Protein AF-A0A074XGV5-F1 (afdb_monomer)

Secondary structure (DSSP, 8-state):
---SEEE-SHHHHHHHHHHHHTT-SPSSEEEEEEETTGGGGSHHHHHHHHHTPEEE-TTTT-TT--TTS-EEE---HHHHHHHHHHHTTS-TTSEEEEEEE-PPPSS--SSTTTT--EEEGGG--TT-EEEE-HHHHHHHHHHHHHHHHHHTTT--EEEEE--------S-TT---SSHHHHHHHHHHHHHH-

Nearest PDB structures (foldseek):
  7qfx-assembly1_C  TM=3.811E-01  e=1.830E-01  Aspergillus niger
  4awt-assembly1_A  TM=4.693E-01  e=2.074E+00  Shewanella oneidensis MR-1
  8szt-assembly1_A  TM=5.414E-01  e=2.357E+00  Acinetobacter baumannii
  2gqa-assembly1_A  TM=4.621E-01  e=4.188E+00  Shewanella oneidensis MR-1

Radius of gyration: 18.22 Å; Cα contacts (8 Å, |Δi|>4): 322; chains: 1; bounding box: 43×36×55 Å

Structure (mmCIF, N/CA/C/O backbone):
data_AF-A0A074XGV5-F1
#
_entry.id   AF-A0A074XGV5-F1
#
loop_
_atom_site.group_PDB
_atom_site.id
_atom_site.type_symbol
_atom_site.label_atom_id
_atom_site.label_alt_id
_atom_site.label_comp_id
_atom_site.label_asym_id
_atom_site.label_entity_id
_atom_site.label_seq_id
_atom_site.pdbx_PDB_ins_code
_atom_site.Cartn_x
_atom_site.Cartn_y
_atom_site.Cartn_z
_atom_site.occupancy
_atom_site.B_iso_or_equiv
_atom_site.auth_seq_id
_atom_site.auth_comp_id
_atom_site.auth_asym_id
_atom_site.auth_atom_id
_atom_site.pdbx_PDB_model_num
ATOM 1 N N . MET A 1 1 ? 9.109 1.702 15.939 1.00 64.25 1 MET A N 1
ATOM 2 C CA . MET A 1 1 ? 7.822 1.047 16.253 1.00 64.25 1 MET A CA 1
ATOM 3 C C . MET A 1 1 ? 7.849 -0.326 15.601 1.00 64.25 1 MET A C 1
ATOM 5 O O . MET A 1 1 ? 8.201 -0.392 14.429 1.00 64.25 1 MET A O 1
ATOM 9 N N . ILE A 1 2 ? 7.602 -1.397 16.357 1.00 81.56 2 ILE A N 1
ATOM 10 C CA . ILE A 1 2 ? 7.601 -2.774 15.835 1.00 81.56 2 ILE A CA 1
ATOM 11 C C . ILE A 1 2 ? 6.145 -3.129 15.495 1.00 81.56 2 ILE A C 1
ATOM 13 O O . ILE A 1 2 ? 5.294 -2.961 16.368 1.00 81.56 2 ILE A O 1
ATOM 17 N N . PRO A 1 3 ? 5.825 -3.553 14.259 1.00 87.75 3 PRO A N 1
ATOM 18 C CA . PRO A 1 3 ? 4.460 -3.923 13.899 1.00 87.75 3 PRO A CA 1
ATOM 19 C C . PRO A 1 3 ? 4.041 -5.235 14.577 1.00 87.75 3 PRO A C 1
ATOM 21 O O . PRO A 1 3 ? 4.823 -6.182 14.618 1.00 87.75 3 PRO A O 1
ATOM 24 N N . GLN A 1 4 ? 2.798 -5.305 15.067 1.00 93.75 4 GLN A N 1
ATOM 25 C CA . GLN A 1 4 ? 2.202 -6.555 15.564 1.00 93.75 4 GLN A CA 1
ATOM 26 C C . GLN A 1 4 ? 1.793 -7.473 14.408 1.00 93.75 4 GLN A C 1
ATOM 28 O O . GLN A 1 4 ? 1.889 -8.691 14.519 1.00 93.75 4 GLN A O 1
ATOM 33 N N . PHE A 1 5 ? 1.373 -6.880 13.288 1.00 95.12 5 PHE A N 1
ATOM 34 C CA . PHE A 1 5 ? 1.015 -7.594 12.067 1.00 95.12 5 PHE A CA 1
ATOM 35 C C . PHE A 1 5 ? 1.735 -6.989 10.869 1.00 95.12 5 PHE A C 1
ATOM 37 O O . PHE A 1 5 ? 1.798 -5.765 10.725 1.00 95.12 5 PHE A O 1
ATOM 44 N N . VAL A 1 6 ? 2.236 -7.853 9.989 1.00 96.25 6 VAL A N 1
ATOM 45 C CA . VAL A 1 6 ? 2.789 -7.474 8.688 1.00 96.25 6 VAL A CA 1
ATOM 46 C C . VAL A 1 6 ? 1.884 -8.059 7.613 1.00 96.25 6 VAL A C 1
ATOM 48 O O . VAL A 1 6 ? 1.744 -9.272 7.496 1.00 96.25 6 VAL A O 1
ATOM 51 N N . VAL A 1 7 ? 1.251 -7.180 6.849 1.00 96.31 7 VAL A N 1
ATOM 52 C CA . VAL A 1 7 ? 0.320 -7.514 5.775 1.00 96.31 7 VAL A CA 1
ATOM 53 C C . VAL A 1 7 ? 1.061 -7.377 4.456 1.00 96.31 7 VAL A C 1
ATOM 55 O O . VAL A 1 7 ? 1.496 -6.281 4.088 1.00 96.31 7 VAL A O 1
ATOM 58 N N . THR 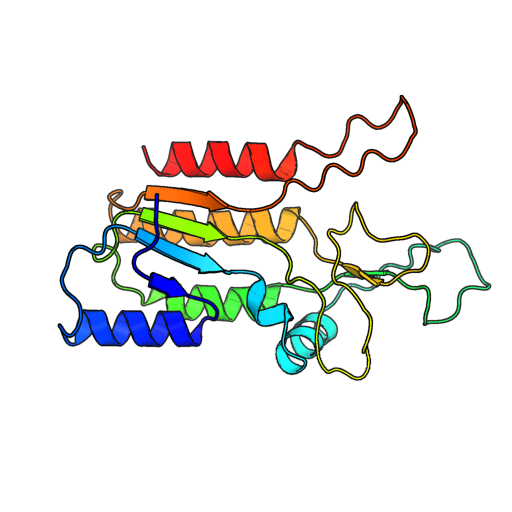A 1 8 ? 1.201 -8.488 3.741 1.00 94.12 8 THR A N 1
ATOM 59 C CA . THR A 1 8 ? 2.023 -8.544 2.527 1.00 94.12 8 THR A CA 1
ATOM 60 C C . THR A 1 8 ? 1.217 -8.430 1.241 1.00 94.12 8 THR A C 1
ATOM 62 O O . THR A 1 8 ? 1.746 -8.047 0.200 1.00 94.12 8 THR A O 1
ATOM 65 N N . CYS A 1 9 ? -0.084 -8.706 1.313 1.00 93.38 9 CYS A N 1
ATOM 66 C CA . CYS A 1 9 ? -0.994 -8.624 0.182 1.00 93.38 9 CYS A CA 1
ATOM 67 C C . CYS A 1 9 ? -2.432 -8.286 0.629 1.00 93.38 9 CYS A C 1
ATOM 69 O O . CYS A 1 9 ? -2.764 -8.400 1.813 1.00 93.38 9 CYS A O 1
ATOM 71 N N . PRO A 1 10 ? -3.328 -7.891 -0.296 1.00 94.00 10 PRO A N 1
ATOM 72 C CA . PRO A 1 10 ? -4.712 -7.562 0.049 1.00 94.00 10 PRO A CA 1
ATOM 73 C C . PRO A 1 10 ? -5.498 -8.702 0.717 1.00 94.00 10 PRO A C 1
ATOM 75 O O . PRO A 1 10 ? -6.361 -8.435 1.551 1.00 94.00 10 PRO A O 1
ATOM 78 N N . SER A 1 11 ? -5.218 -9.968 0.391 1.00 94.44 11 SER A N 1
ATOM 79 C CA . SER A 1 11 ? -5.875 -11.116 1.034 1.00 94.44 11 SER A CA 1
ATOM 80 C C . SER A 1 11 ? -5.482 -11.271 2.503 1.00 94.44 11 SER A C 1
ATOM 82 O O . SER A 1 11 ? -6.345 -11.594 3.318 1.00 94.44 11 SER A O 1
ATOM 84 N N . ASP A 1 12 ? -4.234 -10.963 2.874 1.00 95.94 12 ASP A N 1
ATOM 85 C CA . ASP A 1 12 ? -3.812 -10.938 4.282 1.00 95.94 12 ASP A CA 1
ATOM 86 C C . ASP A 1 12 ? -4.592 -9.888 5.073 1.00 95.94 12 ASP A C 1
ATOM 88 O O . ASP A 1 12 ? -5.025 -10.138 6.196 1.00 95.94 12 ASP A O 1
ATOM 92 N N . LEU A 1 13 ? -4.812 -8.717 4.467 1.00 95.44 13 LEU A N 1
ATOM 93 C CA . LEU A 1 13 ? -5.574 -7.640 5.089 1.00 95.44 13 LEU A CA 1
ATOM 94 C C . LEU A 1 13 ? -7.036 -8.049 5.304 1.00 95.44 13 LEU A C 1
ATOM 96 O O . LEU A 1 13 ? -7.621 -7.740 6.342 1.00 95.44 13 LEU A O 1
ATOM 100 N N . ALA A 1 14 ? -7.623 -8.739 4.322 1.00 95.69 14 ALA A N 1
ATOM 101 C CA . ALA A 1 14 ? -8.996 -9.226 4.393 1.00 95.69 14 ALA A CA 1
ATOM 102 C C . ALA A 1 14 ? -9.146 -10.283 5.491 1.00 95.69 14 ALA A C 1
ATOM 104 O O . ALA A 1 14 ? -10.115 -10.250 6.249 1.00 95.69 14 ALA A O 1
ATOM 105 N N . ARG A 1 15 ? -8.159 -11.178 5.607 1.00 96.12 15 ARG A N 1
ATOM 106 C CA . ARG A 1 15 ? -8.094 -12.169 6.680 1.00 96.12 15 ARG A CA 1
ATOM 107 C C . ARG A 1 15 ? -8.001 -11.497 8.048 1.00 96.12 15 ARG A C 1
ATOM 109 O O . ARG A 1 15 ? -8.845 -11.775 8.890 1.00 96.12 15 ARG A O 1
ATOM 116 N N . LEU A 1 16 ? -7.076 -10.551 8.230 1.00 95.50 16 LEU A N 1
ATOM 117 C CA . LEU A 1 16 ? -6.940 -9.807 9.487 1.00 95.50 16 LEU A CA 1
ATOM 118 C C . LEU A 1 16 ? -8.241 -9.075 9.860 1.00 95.50 16 LEU A C 1
ATOM 120 O O . LEU A 1 16 ? -8.656 -9.097 11.014 1.00 95.50 16 LEU A O 1
ATOM 124 N N . ALA A 1 17 ? -8.929 -8.467 8.888 1.00 94.12 17 ALA A N 1
ATOM 125 C CA . ALA A 1 17 ? -10.239 -7.856 9.122 1.00 94.12 17 ALA A CA 1
ATOM 126 C C . ALA A 1 17 ? -11.283 -8.871 9.625 1.00 94.12 17 ALA A C 1
ATOM 128 O O . ALA A 1 17 ? -12.082 -8.545 10.507 1.00 94.12 17 ALA A O 1
ATOM 129 N N . GLY A 1 18 ? -11.277 -10.090 9.078 1.00 93.81 18 GLY A N 1
ATOM 130 C CA . GLY A 1 18 ? -12.147 -11.184 9.513 1.00 93.81 18 GLY A CA 1
ATOM 131 C C . GLY A 1 18 ? -11.808 -11.693 10.916 1.00 93.81 18 GLY A C 1
ATOM 132 O O . GLY A 1 18 ? -12.716 -11.880 11.724 1.00 93.81 18 GLY A O 1
ATOM 133 N N . GLU A 1 19 ? -10.520 -11.844 11.228 1.00 94.25 19 GLU A N 1
ATOM 134 C CA . GLU A 1 19 ? -10.027 -12.253 12.552 1.00 94.25 19 GLU A CA 1
ATOM 135 C C . GLU A 1 19 ? -10.402 -11.218 13.631 1.00 94.25 19 GLU A C 1
ATOM 137 O O . GLU A 1 19 ? -10.884 -11.591 14.700 1.00 94.25 19 GLU A O 1
ATOM 142 N N . ILE A 1 20 ? -10.289 -9.917 13.325 1.00 93.00 20 ILE A N 1
ATOM 143 C CA . ILE A 1 20 ? -10.759 -8.827 14.201 1.00 93.00 20 ILE A CA 1
ATOM 144 C C . ILE A 1 20 ? -12.273 -8.916 14.418 1.00 93.00 20 ILE A C 1
ATOM 146 O O . ILE A 1 20 ? -12.747 -8.807 15.545 1.00 93.00 20 ILE A O 1
ATOM 150 N N . SER A 1 21 ? -13.036 -9.115 13.341 1.00 90.31 21 SER A N 1
ATOM 151 C CA . SER A 1 21 ? -14.505 -9.154 13.403 1.00 90.31 21 SER A CA 1
ATOM 152 C C . SER A 1 21 ? -15.036 -10.392 14.132 1.00 90.31 21 SER A C 1
ATOM 154 O O . SER A 1 21 ? -16.162 -10.376 14.614 1.00 90.31 21 SER A O 1
ATOM 156 N N . SER A 1 22 ? -14.228 -11.453 14.207 1.00 92.00 22 SER A N 1
ATOM 157 C CA . SER A 1 22 ? -14.541 -12.704 14.908 1.00 92.00 22 SER A CA 1
ATOM 158 C C . SER A 1 22 ? -13.948 -12.754 16.322 1.00 92.00 22 SER A C 1
ATOM 160 O O . SER A 1 22 ? -13.912 -13.827 16.916 1.00 92.00 22 SER A O 1
ATOM 162 N N . GLU A 1 23 ? -13.432 -11.627 16.831 1.00 90.31 23 GLU A N 1
ATOM 163 C CA . GLU A 1 23 ? -12.822 -11.492 18.166 1.00 90.31 23 GLU A CA 1
ATOM 164 C C . GLU A 1 23 ? -11.632 -12.440 18.421 1.00 90.31 23 GLU A C 1
ATOM 166 O O . GLU A 1 23 ? -11.258 -12.714 19.559 1.00 90.31 23 GLU A O 1
ATOM 171 N N . GLN A 1 24 ? -10.984 -12.919 17.356 1.00 89.69 24 GLN A N 1
ATOM 172 C CA . GLN A 1 24 ? -9.811 -13.799 17.446 1.00 89.69 24 GLN A CA 1
ATOM 173 C C . GLN A 1 24 ? -8.521 -13.024 17.751 1.00 89.69 24 GLN A C 1
ATOM 175 O O . GLN A 1 24 ? -7.487 -13.621 18.048 1.00 89.69 24 GLN A O 1
ATOM 180 N N . VAL A 1 25 ? -8.576 -11.691 17.681 1.00 89.50 25 VAL A N 1
ATOM 181 C CA . VAL A 1 25 ? -7.450 -10.784 17.916 1.00 89.50 25 VAL A CA 1
ATOM 182 C C . VAL A 1 25 ? -7.782 -9.843 19.066 1.00 89.50 25 VAL A C 1
ATOM 184 O O . VAL A 1 25 ? -8.844 -9.224 19.091 1.00 89.50 25 VAL A O 1
ATOM 187 N N . GLN A 1 26 ? -6.845 -9.691 20.004 1.00 86.38 26 GLN A N 1
ATOM 188 C CA . GLN A 1 26 ? -6.979 -8.724 21.091 1.00 86.38 26 GLN A CA 1
ATOM 189 C C . GLN A 1 26 ? -6.862 -7.287 20.570 1.00 86.38 26 GLN A C 1
ATOM 191 O O . GLN A 1 26 ? -5.902 -6.934 19.881 1.00 86.38 26 GLN A O 1
AT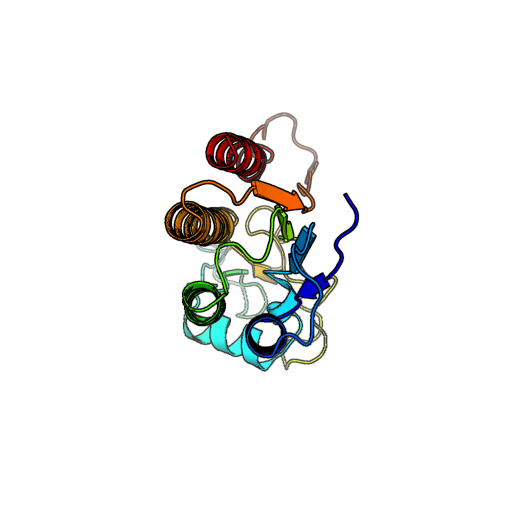OM 196 N N . LEU A 1 27 ? -7.836 -6.454 20.938 1.00 88.19 27 LEU A N 1
ATOM 197 C CA . LEU A 1 27 ? -7.890 -5.034 20.603 1.00 88.19 27 LEU A CA 1
ATOM 198 C C . LEU A 1 27 ? -7.476 -4.156 21.802 1.00 88.19 27 LEU A C 1
ATOM 200 O O . LEU A 1 27 ? -7.703 -4.546 22.948 1.00 88.19 27 LEU A O 1
ATOM 204 N N . PRO A 1 28 ? -6.934 -2.946 21.561 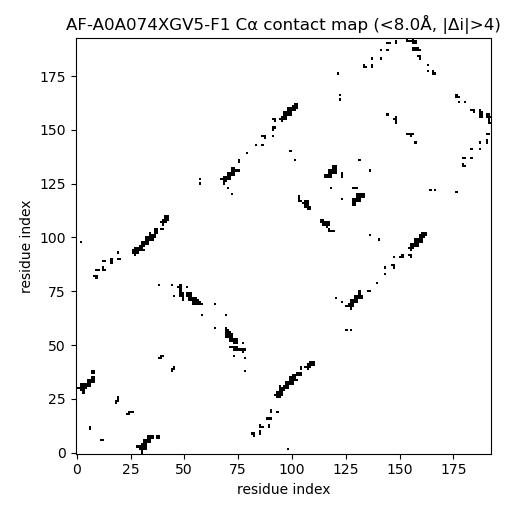1.00 87.19 28 PRO A N 1
ATOM 205 C CA . PRO A 1 28 ? -6.613 -2.383 20.250 1.00 87.19 28 PRO A CA 1
ATOM 206 C C . PRO A 1 28 ? -5.300 -2.944 19.684 1.00 87.19 28 PRO A C 1
ATOM 208 O O . PRO A 1 28 ? -4.323 -3.136 20.407 1.00 87.19 28 PRO A O 1
ATOM 211 N N . ILE A 1 29 ? -5.250 -3.125 18.365 1.00 92.69 29 ILE A N 1
ATOM 212 C CA . ILE A 1 29 ? -3.999 -3.407 17.659 1.00 92.69 29 ILE A CA 1
ATOM 213 C C . ILE A 1 29 ? -3.196 -2.104 17.632 1.00 92.69 29 ILE A C 1
ATOM 215 O O . ILE A 1 29 ? -3.627 -1.084 17.090 1.00 92.69 29 ILE A O 1
ATOM 219 N N . THR A 1 30 ? -2.011 -2.113 18.227 1.00 93.44 30 THR A N 1
ATOM 220 C CA . THR A 1 30 ? -1.161 -0.920 18.307 1.00 93.44 30 THR A CA 1
ATOM 221 C C . THR A 1 30 ? -0.577 -0.558 16.952 1.00 93.44 30 THR A C 1
ATOM 223 O O . THR A 1 30 ? -0.500 0.627 16.621 1.00 93.44 30 THR A O 1
ATOM 226 N N . THR A 1 31 ? -0.136 -1.533 16.153 1.00 95.38 31 THR A N 1
ATOM 227 C CA . THR A 1 31 ? 0.548 -1.244 14.883 1.00 95.38 31 THR A CA 1
ATOM 228 C C . THR A 1 31 ? 0.401 -2.354 13.848 1.00 95.38 31 THR A C 1
ATOM 230 O O . THR A 1 31 ? 0.693 -3.515 14.132 1.00 95.38 31 THR A O 1
ATOM 233 N N . VAL A 1 32 ? 0.052 -1.970 12.618 1.00 96.75 32 VAL A N 1
ATOM 234 C CA . VAL A 1 32 ? 0.048 -2.836 11.428 1.00 96.75 32 VAL A CA 1
ATOM 235 C C . VAL A 1 32 ? 0.972 -2.249 10.360 1.00 96.75 32 VAL A C 1
ATOM 237 O O . VAL A 1 32 ? 0.880 -1.064 10.044 1.00 96.75 32 VAL A O 1
ATOM 240 N N . GLU A 1 33 ? 1.851 -3.064 9.778 1.00 97.44 33 GLU A N 1
ATOM 241 C CA . GLU A 1 33 ? 2.645 -2.705 8.596 1.00 97.44 33 GLU A CA 1
ATOM 242 C C . GLU A 1 33 ? 1.994 -3.265 7.327 1.00 97.44 33 GLU A C 1
ATOM 244 O O . GLU A 1 33 ? 1.670 -4.446 7.263 1.00 97.44 33 GLU A O 1
ATOM 249 N N . LEU A 1 34 ? 1.832 -2.424 6.307 1.00 97.31 34 LEU A N 1
ATOM 250 C CA . LEU A 1 34 ? 1.321 -2.794 4.989 1.00 97.31 34 LEU A CA 1
ATOM 251 C C . LEU A 1 34 ? 2.465 -2.727 3.977 1.00 97.31 34 LEU A C 1
ATOM 253 O O . LEU A 1 34 ? 2.954 -1.637 3.677 1.00 97.31 34 LEU A O 1
ATOM 257 N N . GLN A 1 35 ? 2.889 -3.865 3.433 1.00 95.62 35 GLN A N 1
ATOM 258 C CA . GLN A 1 35 ? 3.920 -3.929 2.393 1.00 95.62 35 GLN A CA 1
ATOM 259 C C . GLN A 1 35 ? 3.282 -3.777 1.012 1.00 95.62 35 GLN A C 1
ATOM 261 O O . GLN A 1 35 ? 3.028 -4.744 0.299 1.00 95.62 35 GLN A O 1
ATOM 266 N N . LEU A 1 36 ? 2.987 -2.531 0.646 1.00 95.31 36 LEU A N 1
ATOM 267 C CA . LEU A 1 36 ? 2.084 -2.197 -0.458 1.00 95.31 36 LEU A CA 1
ATOM 268 C C . LEU A 1 36 ? 2.567 -2.677 -1.832 1.00 95.31 36 LEU A C 1
ATOM 270 O O . LEU A 1 36 ? 1.737 -2.949 -2.697 1.00 95.31 36 LEU A O 1
ATOM 274 N N . LEU A 1 37 ? 3.887 -2.762 -2.030 1.00 93.00 37 LEU A N 1
ATOM 275 C CA . LEU A 1 37 ? 4.512 -3.144 -3.301 1.00 93.00 37 LEU A CA 1
ATOM 276 C C . LEU A 1 37 ? 5.021 -4.592 -3.320 1.00 93.00 37 LEU A C 1
ATOM 278 O O . LEU A 1 37 ? 5.480 -5.051 -4.364 1.00 93.00 37 LEU A O 1
ATOM 282 N N . LEU A 1 38 ? 4.925 -5.329 -2.205 1.00 91.56 38 LEU A N 1
ATOM 283 C CA . LEU A 1 38 ? 5.349 -6.730 -2.163 1.00 91.56 38 LEU A CA 1
ATOM 284 C C . LEU A 1 38 ? 4.571 -7.647 -3.125 1.00 91.56 38 LEU A C 1
ATOM 286 O O . LEU A 1 38 ? 5.196 -8.569 -3.650 1.00 91.56 38 LEU A O 1
ATOM 290 N N . PRO A 1 39 ? 3.281 -7.410 -3.454 1.00 91.25 39 PRO A N 1
ATOM 291 C CA . PRO A 1 39 ? 2.579 -8.220 -4.453 1.00 91.25 39 PRO A CA 1
ATOM 292 C C . PRO A 1 39 ? 3.281 -8.291 -5.823 1.00 91.25 39 PRO A C 1
ATOM 294 O O . PRO A 1 39 ? 3.144 -9.293 -6.523 1.00 91.25 39 PRO A O 1
ATOM 297 N N . LEU A 1 40 ? 4.113 -7.297 -6.170 1.00 88.00 40 LEU A N 1
ATOM 298 C CA . LEU A 1 40 ? 4.938 -7.291 -7.388 1.00 88.00 40 LEU A CA 1
ATOM 299 C C . LEU A 1 40 ? 6.058 -8.354 -7.398 1.00 88.00 40 LEU A C 1
ATOM 301 O O . LEU A 1 40 ? 6.809 -8.446 -8.365 1.00 88.00 40 LEU A O 1
ATOM 305 N N . THR A 1 41 ? 6.193 -9.155 -6.339 1.00 85.88 41 THR A N 1
ATOM 306 C CA . THR A 1 41 ? 7.039 -10.362 -6.331 1.00 85.88 41 THR A CA 1
ATOM 307 C C . THR A 1 41 ? 6.451 -11.512 -7.151 1.00 85.88 41 THR A C 1
ATOM 309 O O . THR A 1 41 ? 7.180 -12.450 -7.450 1.00 85.88 41 THR A O 1
ATOM 312 N N . THR A 1 42 ? 5.164 -11.453 -7.515 1.00 84.50 42 THR A N 1
ATOM 313 C CA . THR A 1 42 ? 4.442 -12.537 -8.204 1.00 84.50 42 THR A CA 1
ATOM 314 C C . THR A 1 42 ? 4.241 -12.250 -9.697 1.00 84.50 42 THR A C 1
ATOM 316 O O . THR A 1 42 ? 3.987 -11.103 -10.075 1.00 84.50 42 THR A O 1
ATOM 319 N N . SER A 1 43 ? 4.297 -13.288 -10.548 1.00 81.31 43 SER A N 1
ATOM 320 C CA . SER A 1 43 ? 4.061 -13.150 -12.001 1.00 81.31 43 SER A CA 1
ATOM 321 C C . SER A 1 43 ? 2.714 -12.545 -12.316 1.00 81.31 43 SER A C 1
ATOM 323 O O . SER A 1 43 ? 2.633 -11.567 -13.054 1.00 81.31 43 SER A O 1
ATOM 325 N N . ASP A 1 44 ? 1.671 -13.084 -11.695 1.00 85.75 44 ASP A N 1
ATOM 326 C CA . ASP A 1 44 ? 0.295 -12.702 -11.977 1.00 85.75 44 ASP A CA 1
ATOM 327 C C . ASP A 1 44 ? 0.050 -11.215 -11.708 1.00 85.75 44 ASP A C 1
ATOM 329 O O . ASP A 1 44 ? -0.691 -10.560 -12.442 1.00 85.75 44 ASP A O 1
ATOM 333 N N . GLU A 1 45 ? 0.662 -10.652 -10.660 1.00 86.62 45 GLU A N 1
ATOM 334 C CA . GLU A 1 45 ? 0.519 -9.228 -10.360 1.00 86.62 45 GLU A CA 1
ATOM 335 C C . GLU A 1 45 ? 1.324 -8.363 -11.334 1.00 86.62 45 GLU A C 1
ATOM 337 O O . GLU A 1 45 ? 0.825 -7.330 -11.786 1.00 86.62 45 GLU A O 1
ATOM 342 N N . VAL A 1 46 ? 2.540 -8.786 -11.699 1.00 85.50 46 VAL A N 1
ATOM 343 C CA . VAL A 1 46 ? 3.371 -8.076 -12.683 1.00 85.50 46 VAL A CA 1
ATOM 344 C C . VAL A 1 46 ? 2.688 -8.058 -14.049 1.00 85.50 46 VAL A C 1
ATOM 346 O O . VAL A 1 46 ? 2.567 -6.993 -14.651 1.00 85.50 46 VAL A O 1
ATOM 349 N N . GLU A 1 47 ? 2.181 -9.197 -14.519 1.00 84.69 47 GLU A N 1
ATOM 350 C CA . GLU A 1 47 ? 1.443 -9.311 -15.780 1.00 84.69 47 GLU A CA 1
ATOM 351 C C . GLU A 1 47 ? 0.180 -8.450 -15.776 1.00 84.69 47 GLU A C 1
ATOM 353 O O . GLU A 1 47 ? -0.077 -7.707 -16.725 1.00 84.69 47 GLU A O 1
ATOM 358 N N . ARG A 1 48 ? -0.575 -8.456 -14.673 1.00 85.75 48 ARG A N 1
ATOM 359 C CA . ARG A 1 48 ? -1.755 -7.596 -14.525 1.00 85.75 48 ARG A CA 1
ATOM 360 C C . ARG A 1 48 ? -1.397 -6.113 -14.588 1.00 85.75 48 ARG A C 1
ATOM 362 O O . ARG A 1 48 ? -2.096 -5.348 -15.246 1.00 85.75 48 ARG A O 1
ATOM 369 N N . CYS A 1 49 ? -0.301 -5.710 -13.948 1.00 85.19 49 CYS A N 1
ATOM 370 C CA . CYS A 1 49 ? 0.197 -4.334 -14.000 1.00 85.19 49 CYS A CA 1
ATOM 371 C C . CYS A 1 49 ? 0.790 -3.960 -15.373 1.00 85.19 49 CYS A C 1
ATOM 373 O O . CYS A 1 49 ? 0.840 -2.774 -15.705 1.00 85.19 49 CYS A O 1
ATOM 375 N N . LEU A 1 50 ? 1.242 -4.945 -16.160 1.00 81.12 50 LEU A N 1
ATOM 376 C CA . LEU A 1 50 ? 1.734 -4.775 -17.531 1.00 81.12 50 LEU A CA 1
ATOM 377 C C . LEU A 1 50 ? 0.604 -4.637 -18.556 1.00 81.12 50 LEU A C 1
ATOM 379 O O . LEU A 1 50 ? 0.762 -3.887 -19.516 1.00 81.12 50 LEU A O 1
ATOM 383 N N . ASN A 1 51 ? -0.524 -5.321 -18.360 1.00 76.50 51 ASN A N 1
ATOM 384 C CA . ASN A 1 51 ? -1.669 -5.248 -19.275 1.00 76.50 51 ASN A CA 1
ATOM 385 C C . ASN A 1 51 ? -2.268 -3.834 -19.358 1.00 76.50 51 ASN A C 1
ATOM 387 O O . ASN A 1 51 ? -2.715 -3.425 -20.425 1.00 76.50 51 ASN A O 1
ATOM 391 N N . ASP A 1 52 ? -2.193 -3.077 -18.260 1.00 67.38 52 ASP A N 1
ATOM 392 C CA . ASP A 1 52 ? -2.606 -1.670 -18.181 1.00 67.38 52 ASP A CA 1
ATOM 393 C C . ASP A 1 52 ? -1.409 -0.695 -18.220 1.00 67.38 52 ASP A C 1
ATOM 395 O O . ASP A 1 52 ? -1.559 0.485 -17.890 1.00 67.38 52 ASP A O 1
ATOM 399 N N . ALA A 1 53 ? -0.197 -1.167 -18.540 1.00 63.91 53 ALA A N 1
ATOM 400 C CA . ALA A 1 53 ? 1.009 -0.345 -18.487 1.00 63.91 53 ALA A CA 1
ATOM 401 C C . ALA A 1 53 ? 1.075 0.679 -19.624 1.00 63.91 53 ALA A C 1
ATOM 403 O O . ALA A 1 53 ? 0.899 0.363 -20.801 1.00 63.91 53 ALA A O 1
ATOM 404 N N . GLU A 1 54 ? 1.477 1.900 -19.276 1.00 60.44 54 GLU A N 1
ATOM 405 C CA . GLU A 1 54 ? 1.982 2.855 -20.255 1.00 60.44 54 GLU A CA 1
ATOM 406 C C . GLU A 1 54 ? 3.435 2.482 -20.592 1.00 60.44 54 GLU A C 1
ATOM 408 O O . GLU A 1 54 ? 4.329 2.496 -19.740 1.00 60.44 54 G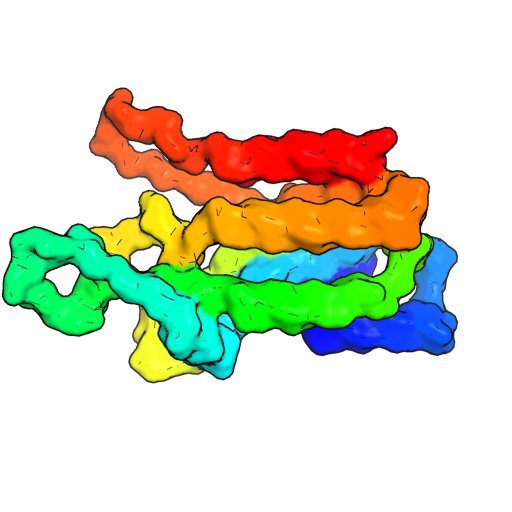LU A O 1
ATOM 413 N N . SER A 1 55 ? 3.698 2.129 -21.849 1.00 56.19 55 SER A N 1
ATOM 414 C CA . SER A 1 55 ? 5.062 1.888 -22.322 1.00 56.19 55 SER A CA 1
ATOM 415 C C . SER A 1 55 ? 5.711 3.197 -22.764 1.00 56.19 55 SER A C 1
ATOM 417 O O . SER A 1 55 ? 5.206 3.855 -23.674 1.00 56.19 55 SER A O 1
ATOM 419 N N . PHE A 1 56 ? 6.865 3.536 -22.188 1.00 54.09 56 PHE A N 1
ATOM 420 C CA . PHE A 1 56 ? 7.683 4.659 -22.641 1.00 54.09 56 PHE A CA 1
ATOM 421 C C . PHE A 1 56 ? 9.035 4.134 -23.117 1.00 54.09 56 PHE A C 1
ATOM 423 O O . PHE A 1 56 ? 9.799 3.574 -22.337 1.00 54.09 56 PHE A O 1
ATOM 430 N N . SER A 1 57 ? 9.371 4.344 -24.390 1.00 50.44 57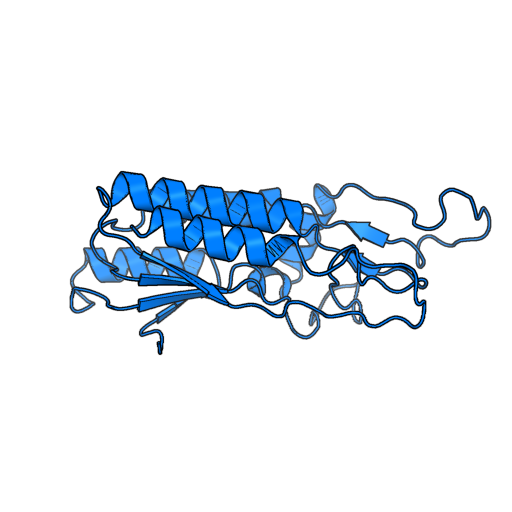 SER A N 1
ATOM 431 C CA . SER A 1 57 ? 10.748 4.116 -24.827 1.00 50.44 57 SER A CA 1
ATOM 432 C C . SER A 1 57 ? 11.654 5.162 -24.166 1.00 50.44 57 SER A C 1
ATOM 434 O O . SER A 1 57 ? 11.467 6.360 -24.376 1.00 50.44 57 SER A O 1
ATOM 436 N N . CYS A 1 58 ? 12.651 4.733 -23.384 1.00 48.75 58 CYS A N 1
ATOM 437 C CA . CYS A 1 58 ? 13.769 5.594 -22.961 1.00 48.75 58 CYS A CA 1
ATOM 438 C C . CYS A 1 58 ? 14.612 6.073 -24.145 1.00 48.75 58 CYS A C 1
ATOM 440 O O . CYS A 1 58 ? 15.370 7.032 -24.035 1.00 48.75 58 CYS A O 1
ATOM 442 N N . HIS A 1 59 ? 14.417 5.432 -25.290 1.00 50.25 59 HIS A N 1
ATOM 443 C CA . HIS A 1 59 ? 15.075 5.694 -26.545 1.00 50.25 59 HIS A CA 1
ATOM 444 C C . HIS A 1 59 ? 14.076 6.203 -27.578 1.00 50.25 59 HIS A C 1
ATOM 446 O O . HIS A 1 59 ? 14.060 5.729 -28.710 1.00 50.25 59 HIS A O 1
ATOM 452 N N . ALA A 1 60 ? 13.239 7.182 -27.218 1.00 43.22 60 ALA A N 1
ATOM 453 C CA . ALA A 1 60 ? 12.333 7.836 -28.170 1.00 43.22 60 ALA A CA 1
ATOM 454 C C . ALA A 1 60 ? 13.048 8.341 -29.451 1.00 43.22 60 ALA A C 1
ATOM 456 O O . ALA A 1 60 ? 12.386 8.630 -30.441 1.00 43.22 60 ALA A O 1
ATOM 457 N N . TYR A 1 61 ? 14.387 8.395 -29.441 1.00 43.81 61 TYR A N 1
ATOM 458 C CA . TYR A 1 61 ? 15.241 8.822 -30.545 1.00 43.81 61 TYR A CA 1
ATOM 459 C C . TYR A 1 61 ? 16.244 7.765 -31.057 1.00 43.81 61 TYR A C 1
ATOM 461 O O . TYR A 1 61 ? 16.989 8.083 -31.980 1.00 43.81 61 TYR A O 1
ATOM 469 N N . ASP A 1 62 ? 16.292 6.536 -30.516 1.00 46.53 62 ASP A N 1
ATOM 470 C CA . ASP A 1 62 ? 17.220 5.498 -31.011 1.00 46.53 62 ASP A CA 1
ATOM 471 C C . ASP A 1 62 ? 16.476 4.378 -31.752 1.00 46.53 62 ASP A C 1
ATOM 473 O O . ASP A 1 62 ? 15.931 3.438 -31.166 1.00 46.53 62 ASP A O 1
ATOM 477 N N . LEU A 1 63 ? 16.477 4.497 -33.081 1.00 47.53 63 LEU A N 1
ATOM 478 C CA . LEU A 1 63 ? 15.845 3.583 -34.037 1.00 47.53 63 LEU A CA 1
ATOM 479 C C . LEU A 1 63 ? 16.468 2.172 -34.054 1.00 47.53 63 LEU A C 1
ATOM 481 O O . LEU A 1 63 ? 15.953 1.299 -34.751 1.00 47.53 63 LEU A O 1
ATOM 485 N N . ARG A 1 64 ? 17.573 1.934 -33.327 1.00 51.19 64 ARG A N 1
ATOM 486 C CA . ARG A 1 64 ? 18.251 0.626 -33.258 1.00 51.19 64 ARG A CA 1
ATOM 487 C C . ARG A 1 64 ? 17.861 -0.219 -32.046 1.00 51.19 64 ARG A C 1
ATOM 489 O O . ARG A 1 64 ? 18.304 -1.361 -31.948 1.00 51.19 64 ARG A O 1
ATOM 496 N N . THR A 1 65 ? 17.058 0.317 -31.131 1.00 47.50 65 THR A N 1
ATOM 497 C CA . THR A 1 65 ? 16.736 -0.378 -29.879 1.00 47.50 65 THR A CA 1
ATOM 498 C C . THR A 1 65 ? 15.758 -1.521 -30.111 1.00 47.50 65 THR A C 1
ATOM 500 O O . THR A 1 65 ? 14.687 -1.372 -30.705 1.00 47.50 65 THR A O 1
ATOM 503 N N . THR A 1 66 ? 16.146 -2.715 -29.667 1.00 52.25 66 THR A N 1
ATOM 504 C CA . THR A 1 66 ? 15.259 -3.877 -29.710 1.00 52.25 66 THR A CA 1
ATOM 505 C C . THR A 1 66 ? 14.202 -3.743 -28.610 1.00 52.25 66 THR A C 1
ATOM 507 O O . THR A 1 66 ? 14.417 -3.061 -27.611 1.00 52.25 66 THR A O 1
ATOM 510 N N . ARG A 1 67 ? 13.054 -4.432 -28.721 1.00 53.19 67 ARG A N 1
ATOM 511 C CA . ARG A 1 67 ? 12.003 -4.460 -27.669 1.00 53.19 67 ARG A CA 1
ATOM 512 C C . ARG A 1 67 ? 12.515 -4.835 -26.261 1.00 53.19 67 ARG A C 1
ATOM 514 O O . ARG A 1 67 ? 11.750 -4.689 -25.306 1.00 53.19 67 ARG A O 1
ATOM 521 N N . ARG A 1 68 ? 13.745 -5.355 -26.145 1.00 54.16 68 ARG A N 1
ATOM 522 C CA . ARG A 1 68 ? 14.406 -5.739 -24.891 1.00 54.16 68 ARG A CA 1
ATOM 523 C C . ARG A 1 68 ? 14.967 -4.549 -24.106 1.00 54.16 68 ARG A C 1
ATOM 525 O O . ARG A 1 68 ? 15.004 -4.641 -22.889 1.00 54.16 68 ARG A O 1
ATOM 532 N N . ASP A 1 69 ? 15.275 -3.430 -24.760 1.00 59.91 69 ASP A N 1
ATOM 533 C CA . ASP A 1 69 ? 15.934 -2.273 -24.126 1.00 59.91 69 ASP A CA 1
ATOM 534 C C . ASP A 1 69 ? 14.931 -1.200 -23.652 1.00 59.91 69 ASP A C 1
ATOM 536 O O . ASP A 1 69 ? 15.285 -0.061 -23.364 1.00 59.91 69 ASP A O 1
ATOM 540 N N . ALA A 1 70 ? 13.636 -1.533 -23.600 1.00 69.81 70 ALA A N 1
ATOM 541 C CA . ALA A 1 70 ? 12.579 -0.585 -23.259 1.00 69.81 70 ALA A CA 1
ATOM 542 C C . ALA A 1 70 ? 12.351 -0.480 -21.742 1.00 69.81 70 ALA A C 1
ATOM 544 O O . ALA A 1 70 ? 12.321 -1.484 -21.027 1.00 69.81 70 ALA A O 1
ATOM 545 N N . ILE A 1 71 ? 12.077 0.736 -21.261 1.00 76.69 71 ILE A N 1
ATOM 546 C CA . ILE A 1 71 ? 11.528 0.949 -19.918 1.00 76.69 71 ILE A CA 1
ATOM 547 C C . ILE A 1 71 ? 10.018 0.711 -19.962 1.00 76.69 71 ILE A C 1
ATOM 549 O O . ILE A 1 71 ? 9.271 1.401 -20.658 1.00 76.69 71 ILE A O 1
ATOM 553 N N . ARG A 1 72 ? 9.534 -0.253 -19.183 1.00 79.75 72 ARG A N 1
ATOM 554 C CA . ARG A 1 72 ? 8.097 -0.510 -19.038 1.00 79.75 72 ARG A CA 1
ATOM 555 C C . ARG A 1 72 ? 7.640 -0.005 -17.686 1.00 79.75 72 ARG A C 1
ATOM 557 O O . ARG A 1 72 ? 8.078 -0.505 -16.653 1.00 79.75 72 ARG A O 1
ATOM 564 N N . VAL A 1 73 ? 6.771 0.997 -17.695 1.00 84.19 73 VAL A N 1
ATOM 565 C CA . VAL A 1 73 ? 6.233 1.575 -16.469 1.00 84.19 73 VAL A CA 1
ATOM 566 C C . VAL A 1 73 ? 4.985 0.796 -16.070 1.00 84.19 73 VAL A C 1
ATOM 568 O O . VAL A 1 73 ? 3.957 0.879 -16.734 1.00 84.19 73 VAL A O 1
ATOM 571 N N . LEU A 1 74 ? 5.081 0.039 -14.981 1.00 86.69 74 LEU A N 1
ATOM 572 C CA . LEU A 1 74 ? 3.983 -0.747 -14.436 1.00 86.69 74 LEU A CA 1
ATOM 573 C C . LEU A 1 74 ? 2.841 0.173 -13.993 1.00 86.69 74 LEU A C 1
ATOM 575 O O . LEU A 1 74 ? 3.041 1.120 -13.221 1.00 86.69 74 LEU A O 1
ATOM 579 N N . SER A 1 75 ? 1.626 -0.136 -14.442 1.00 88.06 75 SER A N 1
ATOM 580 C CA . SER A 1 75 ? 0.424 0.503 -13.921 1.00 88.06 75 SER A CA 1
ATOM 581 C C . SER A 1 75 ? 0.060 -0.144 -12.593 1.00 88.06 75 SER A C 1
ATOM 583 O O . SER A 1 75 ? -0.345 -1.299 -12.545 1.00 88.06 75 SER A O 1
ATOM 585 N N . LEU A 1 76 ? 0.198 0.598 -11.491 1.00 89.25 76 LEU A N 1
ATOM 586 C CA . LEU A 1 76 ? -0.160 0.100 -10.155 1.00 89.25 76 LEU A CA 1
ATOM 587 C C . LEU A 1 76 ? -1.663 0.190 -9.852 1.00 89.25 76 LEU A C 1
ATOM 589 O O . LEU A 1 76 ? -2.109 -0.222 -8.780 1.00 89.25 76 LEU A O 1
ATOM 593 N N . THR A 1 77 ? -2.452 0.735 -10.778 1.00 88.19 77 THR A N 1
ATOM 594 C CA . THR A 1 77 ? -3.908 0.867 -10.661 1.00 88.19 77 THR A CA 1
ATOM 595 C C . THR A 1 77 ? -4.612 -0.446 -10.296 1.00 88.19 77 THR A C 1
ATOM 597 O O . THR A 1 77 ? -5.361 -0.431 -9.313 1.00 88.19 77 THR A O 1
ATOM 600 N N . PRO A 1 78 ? -4.408 -1.574 -11.011 1.00 87.75 78 PRO A N 1
ATOM 601 C CA . PRO A 1 78 ? -5.057 -2.841 -10.674 1.00 87.75 78 PRO A CA 1
ATOM 602 C C . PRO A 1 78 ? -4.722 -3.312 -9.254 1.00 87.75 78 PRO A C 1
ATOM 604 O O . PRO A 1 78 ? -5.629 -3.639 -8.488 1.00 87.75 78 PRO A O 1
ATOM 607 N N . MET A 1 79 ? -3.449 -3.253 -8.863 1.00 90.81 79 MET A N 1
ATOM 608 C CA . MET A 1 79 ? -2.994 -3.646 -7.527 1.00 90.81 79 MET A CA 1
ATOM 609 C C . MET A 1 79 ? -3.639 -2.784 -6.430 1.00 90.81 79 MET A C 1
ATOM 611 O O . MET A 1 79 ? -4.226 -3.295 -5.470 1.00 90.81 79 MET A O 1
ATOM 615 N N . PHE A 1 80 ? -3.596 -1.455 -6.575 1.00 93.25 80 PHE A N 1
ATOM 616 C CA . PHE A 1 80 ? -4.170 -0.543 -5.582 1.00 93.25 80 PHE A CA 1
ATOM 617 C C . PHE A 1 80 ? -5.700 -0.527 -5.577 1.00 93.25 80 PHE A C 1
ATOM 619 O O . PHE A 1 80 ? -6.306 -0.185 -4.560 1.00 93.25 80 PHE A O 1
ATOM 626 N N . LYS A 1 81 ? -6.365 -0.928 -6.665 1.00 92.06 81 LYS 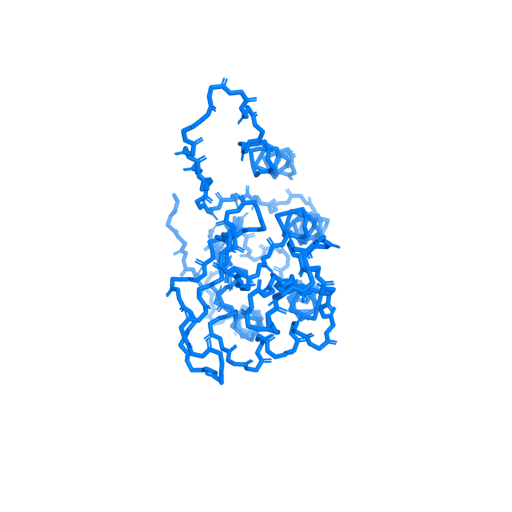A N 1
ATOM 627 C CA . LYS A 1 81 ? -7.814 -1.174 -6.656 1.00 92.06 81 LYS A CA 1
ATOM 628 C C . LYS A 1 81 ? -8.167 -2.293 -5.672 1.00 92.06 81 LYS A C 1
ATOM 630 O O . LYS A 1 81 ? -9.097 -2.121 -4.886 1.00 92.06 81 LYS A O 1
ATOM 635 N N . THR A 1 82 ? -7.398 -3.381 -5.656 1.00 92.56 82 THR A N 1
ATOM 636 C CA . THR A 1 82 ? -7.604 -4.497 -4.719 1.00 92.56 82 THR A CA 1
ATOM 637 C C . THR A 1 82 ? -7.317 -4.081 -3.278 1.00 92.56 82 THR A C 1
ATOM 639 O O . THR A 1 82 ? -8.137 -4.344 -2.397 1.00 92.56 82 THR A O 1
ATOM 642 N N . TRP A 1 83 ? -6.220 -3.352 -3.037 1.00 95.50 83 TRP A N 1
ATOM 643 C CA . TRP A 1 83 ? -5.942 -2.770 -1.717 1.00 95.50 83 TRP A CA 1
ATOM 644 C C . TRP A 1 83 ? -7.101 -1.903 -1.224 1.00 95.50 83 TRP A C 1
ATOM 646 O O . TRP 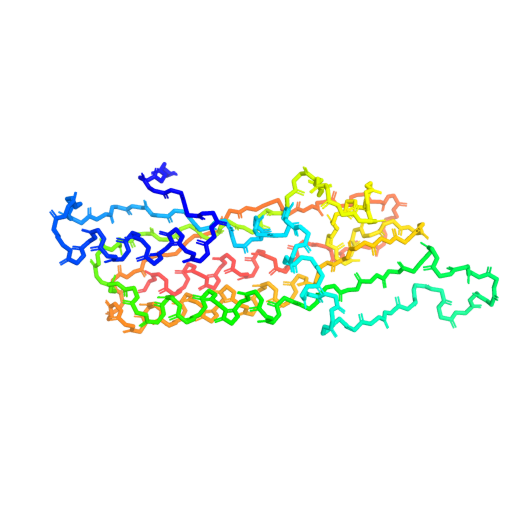A 1 83 ? -7.602 -2.133 -0.128 1.00 95.50 83 TRP A O 1
ATOM 656 N N . ARG A 1 84 ? -7.582 -0.955 -2.041 1.00 95.12 84 ARG A N 1
ATOM 657 C CA . ARG A 1 84 ? -8.695 -0.060 -1.675 1.00 95.12 84 ARG A CA 1
ATOM 658 C C . ARG A 1 84 ? -9.984 -0.816 -1.371 1.00 95.12 84 ARG A C 1
ATOM 660 O O . ARG A 1 84 ? -10.677 -0.464 -0.417 1.00 95.12 84 ARG A O 1
ATOM 667 N N . LEU A 1 85 ? -10.294 -1.862 -2.138 1.00 94.19 85 LEU A N 1
ATOM 668 C CA . LEU A 1 85 ? -11.490 -2.674 -1.917 1.00 94.19 85 LEU A CA 1
ATOM 669 C C . LEU A 1 85 ? -11.485 -3.298 -0.518 1.00 94.19 85 LEU A C 1
ATOM 671 O O . LEU A 1 85 ? -12.466 -3.171 0.214 1.00 94.19 85 LEU A O 1
ATOM 675 N N . VAL A 1 86 ? -10.379 -3.932 -0.131 1.00 94.94 86 VAL A N 1
ATOM 676 C CA . VAL A 1 86 ? -10.257 -4.561 1.190 1.00 94.94 86 VAL A CA 1
ATOM 677 C C . VAL A 1 86 ? -10.153 -3.504 2.291 1.00 94.94 86 VAL A C 1
ATOM 679 O O . VAL A 1 86 ? -10.839 -3.590 3.309 1.00 94.94 86 VAL A O 1
ATOM 682 N N . TRP A 1 87 ? -9.370 -2.452 2.056 1.00 95.81 87 TRP A N 1
ATOM 683 C CA . TRP A 1 87 ? -9.181 -1.338 2.981 1.00 95.81 87 TRP A CA 1
ATOM 684 C C . TRP A 1 87 ? -10.491 -0.643 3.356 1.00 95.81 87 TRP A C 1
ATOM 686 O O . TRP A 1 87 ? -10.696 -0.303 4.518 1.00 95.81 87 TRP A O 1
ATOM 696 N N . SER A 1 88 ? -11.414 -0.492 2.400 1.00 93.12 88 SER A N 1
ATOM 697 C CA . SER A 1 88 ? -12.735 0.115 2.626 1.00 93.12 88 SER A CA 1
ATOM 698 C C . SER A 1 88 ? -13.625 -0.673 3.595 1.00 93.12 88 SER A C 1
ATOM 700 O O . SER A 1 88 ? -14.537 -0.102 4.191 1.00 93.12 88 SER A O 1
ATOM 702 N N . LYS A 1 89 ? -13.337 -1.966 3.786 1.00 91.75 89 LYS A N 1
ATOM 703 C CA . LYS A 1 89 ? -14.062 -2.869 4.690 1.00 91.75 89 LYS A CA 1
ATOM 704 C C . LYS A 1 89 ? -13.324 -3.110 6.006 1.00 91.75 89 LYS A C 1
ATOM 706 O O . LYS A 1 89 ? -13.924 -3.614 6.946 1.00 91.75 89 LYS A O 1
ATOM 711 N N . PHE A 1 90 ? -12.048 -2.731 6.097 1.00 94.50 90 PHE A N 1
ATOM 712 C CA . PHE A 1 90 ? -11.229 -2.957 7.287 1.00 94.50 90 PHE A CA 1
ATOM 713 C C . PHE A 1 90 ? -11.796 -2.211 8.515 1.00 94.50 90 PHE A C 1
ATOM 715 O O . PHE A 1 90 ? -12.206 -1.056 8.348 1.00 94.50 90 PHE A O 1
ATOM 722 N N . PRO A 1 91 ? -11.836 -2.802 9.724 1.00 93.19 91 PRO A N 1
ATOM 723 C CA . PRO A 1 91 ? -12.382 -2.153 10.920 1.00 93.19 91 PRO A CA 1
ATOM 724 C C . PRO A 1 91 ? -11.606 -0.873 11.301 1.00 93.19 91 PRO A C 1
ATOM 726 O O . PRO A 1 91 ? -10.413 -0.947 11.596 1.00 93.19 91 PRO A O 1
ATOM 729 N N . PRO A 1 92 ? -12.240 0.315 11.300 1.00 87.94 92 PRO A N 1
ATOM 730 C CA . PRO A 1 92 ? -11.510 1.585 11.290 1.00 87.94 92 PRO A CA 1
ATOM 731 C C . PRO A 1 92 ? -10.916 2.018 12.635 1.00 87.94 92 PRO A C 1
ATOM 733 O O . PRO A 1 92 ? -10.016 2.848 12.655 1.00 87.94 92 PRO A O 1
ATOM 736 N N . GLU A 1 93 ? -11.400 1.480 13.754 1.00 90.31 93 GLU A N 1
ATOM 737 C CA . GLU A 1 93 ? -10.900 1.810 15.101 1.00 90.31 93 GLU A CA 1
ATOM 738 C C . GLU A 1 93 ? -10.107 0.653 15.733 1.00 90.31 93 GLU A C 1
ATOM 740 O O . GLU A 1 93 ? -9.666 0.750 16.874 1.00 90.31 93 GLU A O 1
ATOM 745 N N . ALA A 1 94 ? -9.909 -0.446 14.996 1.00 90.69 94 ALA A N 1
ATOM 746 C CA . ALA A 1 94 ? -9.213 -1.623 15.511 1.00 90.69 94 ALA A CA 1
ATOM 747 C C . ALA A 1 94 ? -7.693 -1.436 15.592 1.00 90.69 94 ALA A C 1
ATOM 749 O O . ALA A 1 94 ? -7.043 -2.097 16.399 1.00 90.69 94 ALA A O 1
ATOM 750 N N . VAL A 1 95 ? -7.133 -0.551 14.763 1.00 93.38 95 VAL A N 1
ATOM 751 C CA . VAL A 1 95 ? -5.691 -0.319 14.645 1.00 93.38 95 VAL A CA 1
ATOM 752 C C . VAL A 1 95 ? -5.376 1.143 14.934 1.00 93.38 95 VAL A C 1
ATOM 754 O O . VAL A 1 95 ? -5.974 2.037 14.340 1.00 93.38 95 VAL A O 1
ATOM 757 N N . GLN A 1 96 ? -4.404 1.383 15.812 1.00 93.50 96 GLN A N 1
ATOM 758 C CA . GLN A 1 96 ? -3.961 2.734 16.164 1.00 93.50 96 GLN A CA 1
ATOM 759 C C . GLN A 1 96 ? -2.986 3.311 15.133 1.00 93.50 96 GLN A C 1
ATOM 761 O O . GLN A 1 96 ? -3.136 4.455 14.718 1.00 93.50 96 GLN A O 1
ATOM 766 N N . ASN A 1 97 ? -1.988 2.528 14.709 1.00 95.62 97 ASN A N 1
ATOM 767 C CA . ASN A 1 97 ? -0.936 2.993 13.807 1.00 95.62 97 ASN A CA 1
ATOM 768 C C . ASN A 1 97 ? -0.819 2.099 12.571 1.00 95.62 97 ASN A C 1
ATOM 770 O O . ASN A 1 97 ? -0.681 0.879 12.682 1.00 95.62 97 ASN A O 1
ATOM 774 N N . PHE A 1 98 ? -0.779 2.716 11.395 1.00 96.50 98 PHE A N 1
ATOM 775 C CA . PHE A 1 98 ? -0.464 2.045 10.141 1.00 96.50 98 PHE A CA 1
ATOM 776 C C . PHE A 1 98 ? 0.904 2.489 9.624 1.00 96.50 98 PHE A C 1
ATOM 778 O O . PHE A 1 98 ? 1.187 3.681 9.487 1.00 96.50 98 PHE A O 1
ATOM 785 N N . ILE A 1 99 ? 1.761 1.521 9.314 1.00 96.94 99 ILE A N 1
ATOM 786 C CA . ILE A 1 99 ? 3.029 1.744 8.621 1.00 96.94 99 ILE A CA 1
ATOM 787 C C . ILE A 1 99 ? 2.813 1.385 7.153 1.00 96.94 99 ILE A C 1
ATOM 789 O O . ILE A 1 99 ? 2.662 0.213 6.815 1.00 96.94 99 ILE A O 1
ATOM 793 N N . PHE A 1 100 ? 2.830 2.373 6.266 1.00 96.44 100 PHE A N 1
ATOM 794 C CA . PHE A 1 100 ? 2.866 2.122 4.830 1.00 96.44 100 PHE A CA 1
ATOM 795 C C . PHE A 1 100 ? 4.309 1.827 4.421 1.00 96.44 100 PHE A C 1
ATOM 797 O O . PHE A 1 100 ? 5.154 2.722 4.383 1.00 96.44 100 PHE A O 1
ATOM 804 N N . ASN A 1 101 ? 4.607 0.560 4.146 1.00 94.69 101 ASN A N 1
ATOM 805 C CA . ASN A 1 101 ? 5.892 0.136 3.616 1.00 94.69 101 ASN A CA 1
ATOM 806 C C . ASN A 1 101 ? 5.841 0.126 2.081 1.00 94.69 101 ASN A C 1
ATOM 808 O O . ASN A 1 101 ? 5.121 -0.665 1.470 1.00 94.69 101 ASN A O 1
ATOM 812 N N . ILE A 1 102 ? 6.613 1.025 1.475 1.00 93.00 102 ILE A N 1
ATOM 813 C CA . ILE A 1 102 ? 6.695 1.241 0.026 1.00 93.00 102 ILE A CA 1
ATOM 814 C C . ILE A 1 102 ? 8.018 0.745 -0.569 1.00 93.00 102 ILE A C 1
ATOM 816 O O . ILE A 1 102 ? 8.391 1.163 -1.661 1.00 93.00 102 ILE A O 1
ATOM 820 N N . ASN A 1 103 ? 8.762 -0.107 0.141 1.00 89.81 103 ASN A N 1
ATOM 821 C CA . ASN A 1 103 ? 9.962 -0.712 -0.426 1.00 89.81 103 ASN A CA 1
ATOM 822 C C . ASN A 1 103 ? 9.611 -1.513 -1.680 1.00 89.81 103 ASN A C 1
ATOM 824 O O . ASN A 1 103 ? 8.680 -2.320 -1.669 1.00 89.81 103 ASN A O 1
ATOM 828 N N . LEU A 1 104 ? 10.390 -1.310 -2.743 1.00 87.12 104 LEU A N 1
ATOM 829 C CA . LEU A 1 104 ? 10.353 -2.207 -3.887 1.00 87.12 104 LEU A CA 1
ATOM 830 C C . LEU A 1 104 ? 10.854 -3.591 -3.455 1.00 87.12 104 LEU A C 1
ATOM 832 O O . LEU A 1 104 ? 11.782 -3.677 -2.642 1.00 87.12 104 LEU A O 1
ATOM 836 N N . PRO A 1 105 ? 10.264 -4.676 -3.977 1.00 83.94 105 PRO A N 1
ATOM 837 C CA . PRO A 1 105 ? 10.738 -6.013 -3.671 1.00 83.94 105 PRO A CA 1
ATOM 838 C C . PRO A 1 105 ? 12.175 -6.216 -4.167 1.00 83.94 105 PRO A C 1
ATOM 840 O O . PRO A 1 105 ? 12.548 -5.774 -5.258 1.00 83.94 105 PRO A O 1
ATOM 843 N N . ALA A 1 106 ? 12.987 -6.901 -3.361 1.00 69.88 106 ALA A N 1
ATOM 844 C CA . ALA A 1 106 ? 14.350 -7.277 -3.711 1.00 69.88 106 ALA A CA 1
ATOM 845 C C . ALA A 1 106 ? 14.306 -8.373 -4.790 1.00 69.88 106 ALA A C 1
ATOM 847 O O . ALA A 1 106 ? 14.295 -9.554 -4.469 1.00 69.88 106 ALA A O 1
ATOM 848 N N . SER A 1 107 ? 14.251 -7.966 -6.064 1.00 62.62 107 SER A N 1
ATOM 849 C CA . SER A 1 107 ? 14.150 -8.806 -7.278 1.00 62.62 107 SER A CA 1
ATOM 850 C C . SER A 1 107 ? 12.866 -9.650 -7.418 1.00 62.62 107 SER A C 1
ATOM 852 O O . SER A 1 107 ? 12.389 -10.270 -6.474 1.00 62.62 107 SER A O 1
ATOM 854 N N . SER A 1 108 ? 12.279 -9.664 -8.621 1.00 52.72 108 SER A N 1
ATOM 855 C CA . SER A 1 108 ? 11.122 -10.509 -8.946 1.00 52.72 108 SER A CA 1
ATOM 856 C C . SER A 1 108 ? 11.586 -11.941 -9.214 1.00 52.72 108 SER A C 1
ATOM 858 O O . SER A 1 108 ? 12.432 -12.148 -10.087 1.00 52.72 108 SER A O 1
ATOM 860 N N . ILE A 1 109 ? 11.022 -12.927 -8.519 1.00 51.00 109 ILE A N 1
ATOM 861 C CA . ILE A 1 109 ? 11.236 -14.343 -8.833 1.00 51.00 109 ILE A CA 1
ATOM 862 C C . ILE A 1 109 ? 10.031 -14.839 -9.652 1.00 51.00 109 ILE A C 1
ATOM 864 O O . ILE A 1 109 ? 8.884 -14.597 -9.296 1.00 51.00 109 ILE A O 1
ATOM 868 N N . VAL A 1 110 ? 10.341 -15.551 -10.740 1.00 46.75 110 VAL A N 1
ATOM 869 C CA . VAL A 1 110 ? 9.459 -16.334 -11.630 1.00 46.75 110 VAL A CA 1
ATOM 870 C C . VAL A 1 110 ? 8.451 -15.544 -12.465 1.00 46.75 110 VAL A C 1
ATOM 872 O O . VAL A 1 110 ? 7.266 -15.539 -12.169 1.00 46.75 110 VAL A O 1
ATOM 875 N N . THR A 1 111 ? 8.903 -14.992 -13.591 1.00 45.34 111 THR A N 1
ATOM 876 C CA . THR A 1 111 ? 8.061 -14.783 -14.787 1.00 45.34 111 THR A CA 1
ATOM 877 C C . THR A 1 111 ? 8.916 -15.040 -16.037 1.00 45.34 111 THR A C 1
ATOM 879 O O . THR A 1 111 ? 10.132 -15.198 -15.930 1.00 45.34 111 THR A O 1
ATOM 882 N N . THR A 1 112 ? 8.343 -15.015 -17.244 1.00 52.41 112 THR A N 1
ATOM 883 C CA . THR A 1 112 ? 9.105 -14.952 -18.515 1.00 52.41 112 THR A CA 1
ATOM 884 C C . THR A 1 112 ? 10.028 -13.723 -18.635 1.00 52.41 112 THR A C 1
ATOM 886 O O . THR A 1 112 ? 10.816 -13.638 -19.573 1.00 52.41 112 THR A O 1
ATOM 889 N N . TRP A 1 113 ? 9.936 -12.782 -17.689 1.00 54.25 113 TRP A N 1
ATOM 890 C CA . TRP A 1 113 ? 10.833 -11.645 -17.455 1.00 54.25 113 TRP A CA 1
ATOM 891 C C . TRP A 1 113 ? 11.829 -11.915 -16.319 1.00 54.25 113 TRP A C 1
ATOM 893 O O . TRP A 1 113 ? 12.261 -10.973 -15.647 1.00 54.25 113 TRP A O 1
ATOM 903 N N . ALA A 1 114 ? 12.144 -13.193 -16.075 1.00 44.84 114 ALA A N 1
ATOM 904 C CA . ALA A 1 114 ? 13.206 -13.640 -15.183 1.00 44.84 114 ALA A CA 1
ATOM 905 C C . ALA A 1 114 ? 14.418 -12.710 -15.343 1.00 44.84 114 ALA A C 1
ATOM 907 O O . ALA A 1 114 ? 14.831 -12.425 -16.464 1.00 44.84 114 ALA A O 1
ATOM 908 N N . ASP A 1 115 ? 14.896 -12.171 -14.222 1.00 51.25 115 ASP A N 1
ATOM 909 C CA . ASP A 1 115 ? 15.999 -11.202 -14.090 1.00 51.25 115 AS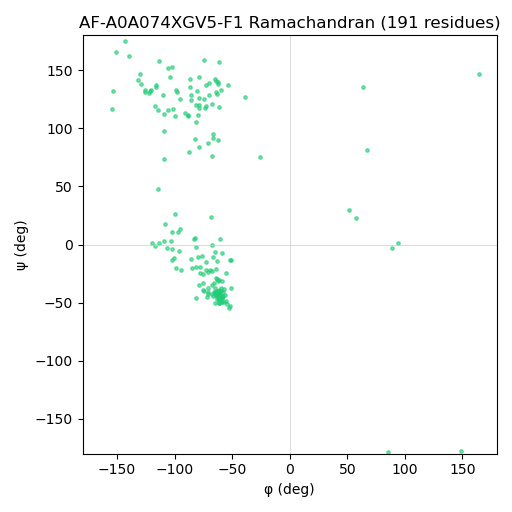P A CA 1
ATOM 910 C C . ASP A 1 115 ? 15.637 -9.706 -14.168 1.00 51.25 115 ASP A C 1
ATOM 912 O O . ASP A 1 115 ? 16.491 -8.850 -13.919 1.00 51.25 115 ASP A O 1
ATOM 916 N N . SER A 1 116 ? 14.373 -9.339 -14.406 1.00 61.78 116 SER A N 1
ATOM 917 C CA . SER A 1 116 ? 13.970 -7.924 -14.430 1.00 61.78 116 SER A CA 1
ATOM 918 C C . SER A 1 116 ? 13.720 -7.373 -13.021 1.00 61.78 116 SER A C 1
ATOM 920 O O . SER A 1 116 ? 12.603 -7.404 -12.507 1.00 61.78 116 SER A O 1
ATOM 922 N N . ARG A 1 117 ? 14.755 -6.812 -12.384 1.00 77.31 117 ARG A N 1
ATOM 923 C CA . ARG A 1 117 ? 14.578 -5.981 -11.179 1.00 77.31 117 ARG A CA 1
ATOM 924 C C . ARG A 1 117 ? 13.567 -4.862 -11.469 1.00 77.31 117 ARG A C 1
ATOM 926 O O . ARG A 1 117 ? 13.603 -4.234 -12.525 1.00 77.31 117 ARG A O 1
ATOM 933 N N . ILE A 1 118 ? 12.666 -4.616 -10.520 1.00 83.25 118 ILE A N 1
ATOM 934 C CA . ILE A 1 118 ? 11.757 -3.469 -10.567 1.00 83.25 118 ILE A CA 1
ATOM 935 C C . ILE A 1 118 ? 12.489 -2.276 -9.961 1.00 83.25 118 ILE A C 1
ATOM 937 O O . ILE A 1 118 ? 13.033 -2.366 -8.858 1.00 83.25 118 ILE A O 1
ATOM 941 N N . TYR A 1 119 ? 12.494 -1.164 -10.684 1.00 82.94 119 TYR A N 1
ATOM 942 C CA . TYR A 1 119 ? 13.135 0.076 -10.273 1.00 82.94 119 TYR A CA 1
ATOM 943 C C . TYR A 1 119 ? 12.097 1.166 -10.024 1.00 82.94 119 TYR A C 1
ATOM 945 O O . TYR A 1 119 ? 11.005 1.175 -10.597 1.00 82.94 119 TYR A O 1
ATOM 953 N N . TRP A 1 120 ? 12.469 2.161 -9.230 1.00 85.94 120 TRP A N 1
ATOM 954 C CA . TRP A 1 120 ? 11.821 3.462 -9.323 1.00 85.94 120 TRP A CA 1
ATOM 955 C C . TRP A 1 120 ? 12.106 4.056 -10.700 1.00 85.94 120 TRP A C 1
ATOM 957 O O . TRP A 1 120 ? 13.226 3.925 -11.193 1.00 85.94 120 TRP A O 1
ATOM 967 N N . ARG A 1 121 ? 11.131 4.718 -11.337 1.00 82.38 121 ARG A N 1
ATOM 968 C CA . ARG A 1 121 ? 11.276 5.258 -12.705 1.00 82.38 121 ARG A CA 1
ATOM 969 C C . ARG A 1 121 ? 12.537 6.108 -12.867 1.00 82.38 121 ARG A C 1
ATOM 971 O O . ARG A 1 121 ? 13.183 6.051 -13.908 1.00 82.38 121 ARG A O 1
ATOM 978 N N . ARG A 1 122 ? 12.906 6.886 -11.845 1.00 78.00 122 ARG A N 1
ATOM 979 C CA . ARG A 1 122 ? 14.105 7.745 -11.859 1.00 78.00 122 ARG A CA 1
ATOM 980 C C . ARG A 1 122 ? 15.427 6.993 -11.664 1.00 78.00 122 ARG A C 1
ATOM 982 O O . ARG A 1 122 ? 16.484 7.610 -11.814 1.00 78.00 122 ARG A O 1
ATOM 989 N N . SER A 1 123 ? 15.370 5.718 -11.301 1.00 78.12 123 SER A N 1
ATOM 990 C CA . SER A 1 123 ? 16.510 4.844 -11.000 1.00 78.12 123 SER A CA 1
ATOM 991 C C . SER A 1 123 ? 16.673 3.713 -12.018 1.00 78.12 123 SER A C 1
ATOM 993 O O . SER A 1 123 ? 17.564 2.883 -11.855 1.00 78.12 123 SER A O 1
ATOM 995 N N . VAL A 1 124 ? 15.820 3.654 -13.048 1.00 76.75 124 VAL A N 1
ATOM 996 C CA . VAL A 1 124 ? 15.903 2.616 -14.082 1.00 76.75 124 VAL A CA 1
ATOM 997 C C . VAL A 1 124 ? 17.226 2.765 -14.847 1.00 76.75 124 VAL A C 1
ATOM 999 O O . VAL A 1 124 ? 17.544 3.878 -15.276 1.00 76.75 124 VAL A O 1
ATOM 1002 N N . PRO A 1 125 ? 17.999 1.682 -15.038 1.00 74.00 125 PRO A N 1
ATOM 1003 C CA . PRO A 1 125 ? 19.200 1.701 -15.864 1.00 74.00 125 PRO A CA 1
ATOM 1004 C C . PRO A 1 125 ? 18.914 2.053 -17.329 1.00 74.00 125 PRO A C 1
ATOM 1006 O O . PRO A 1 125 ? 17.835 1.794 -17.858 1.00 74.00 125 PRO A O 1
ATOM 1009 N N . ASN A 1 126 ? 19.934 2.554 -18.029 1.00 69.75 126 ASN A N 1
ATOM 1010 C CA . ASN A 1 126 ? 19.846 2.852 -19.465 1.00 69.75 126 ASN A CA 1
ATOM 1011 C C . ASN A 1 126 ? 19.675 1.601 -20.345 1.00 69.75 126 ASN A C 1
ATOM 1013 O O . ASN A 1 126 ? 19.395 1.734 -21.527 1.00 69.75 126 ASN A O 1
ATOM 1017 N N . THR A 1 127 ? 19.847 0.402 -19.786 1.00 70.25 127 THR A N 1
ATOM 1018 C CA . THR A 1 127 ? 19.625 -0.886 -20.464 1.00 70.25 127 THR A CA 1
ATOM 1019 C C . THR A 1 127 ? 18.152 -1.316 -20.472 1.00 70.25 127 THR A C 1
ATOM 1021 O O . THR A 1 127 ? 17.848 -2.432 -20.877 1.00 70.25 127 THR A O 1
ATOM 1024 N N . GLY A 1 128 ? 17.236 -0.470 -19.990 1.00 72.81 128 GLY A N 1
ATOM 1025 C CA . GLY A 1 128 ? 15.814 -0.793 -19.871 1.00 72.81 128 GLY A CA 1
ATOM 1026 C C . GLY A 1 128 ? 15.465 -1.535 -18.577 1.00 72.81 128 GLY A C 1
ATOM 1027 O O . GLY A 1 128 ? 16.312 -1.755 -17.708 1.00 72.81 128 GLY A O 1
ATOM 1028 N N . GLY A 1 129 ? 14.184 -1.882 -18.423 1.00 78.88 129 GLY A N 1
ATOM 1029 C CA . GLY A 1 129 ? 13.686 -2.608 -17.251 1.00 78.88 129 GLY A CA 1
ATOM 1030 C C . GLY A 1 129 ? 12.243 -2.280 -16.868 1.00 78.88 129 GLY A C 1
ATOM 1031 O O . GLY A 1 129 ? 11.556 -1.494 -17.528 1.00 78.88 129 GLY A O 1
ATOM 1032 N N . LEU A 1 130 ? 11.783 -2.889 -15.773 1.00 83.44 130 LEU A N 1
ATOM 1033 C CA . LEU A 1 130 ? 10.476 -2.608 -15.180 1.00 83.44 130 LEU A CA 1
ATOM 1034 C C . LEU A 1 130 ? 10.581 -1.434 -14.209 1.00 83.44 130 LEU A C 1
ATOM 1036 O O . LEU A 1 130 ? 11.494 -1.365 -13.385 1.00 83.44 130 LEU A O 1
ATOM 1040 N N . ALA A 1 131 ? 9.627 -0.516 -14.292 1.00 84.50 131 ALA A N 1
ATOM 1041 C CA . ALA A 1 131 ? 9.639 0.723 -13.538 1.00 84.50 131 ALA A CA 1
ATOM 1042 C C . ALA A 1 131 ? 8.317 0.972 -12.814 1.00 84.50 131 ALA A C 1
ATOM 1044 O O . ALA A 1 131 ? 7.245 0.693 -13.344 1.00 84.50 131 ALA A O 1
ATOM 1045 N N . VAL A 1 132 ? 8.393 1.596 -11.643 1.00 86.44 132 VAL A N 1
ATOM 1046 C CA . VAL A 1 132 ? 7.245 2.128 -10.905 1.00 86.44 132 VAL A CA 1
ATOM 1047 C C . VAL A 1 132 ? 7.355 3.648 -10.806 1.00 86.44 132 VAL A C 1
ATOM 1049 O O . VAL A 1 132 ? 8.423 4.189 -10.517 1.00 86.44 132 VAL A O 1
ATOM 1052 N N . LEU A 1 133 ? 6.238 4.350 -11.017 1.00 86.31 133 LEU A N 1
ATOM 1053 C CA . LEU A 1 133 ? 6.158 5.797 -10.804 1.00 86.31 133 LEU A CA 1
ATOM 1054 C C . LEU A 1 133 ? 5.998 6.120 -9.321 1.00 86.31 133 LEU A C 1
ATOM 1056 O O . LEU A 1 133 ? 4.979 5.794 -8.709 1.00 86.31 133 LEU A O 1
ATOM 1060 N N . GLU A 1 134 ? 6.950 6.873 -8.781 1.00 87.00 134 GLU A N 1
ATOM 1061 C CA . GLU A 1 134 ? 6.954 7.342 -7.396 1.00 87.00 134 GLU A CA 1
ATOM 1062 C C . GLU A 1 134 ? 5.673 8.135 -7.086 1.00 87.00 134 GLU A C 1
ATOM 1064 O O . GLU A 1 134 ? 5.014 7.906 -6.075 1.00 87.00 134 GLU A O 1
ATOM 1069 N N . GLY A 1 135 ? 5.255 9.008 -8.012 1.00 86.12 135 GLY A N 1
ATOM 1070 C CA . GLY A 1 135 ? 4.039 9.816 -7.873 1.00 86.12 135 GLY A CA 1
ATOM 1071 C C . GLY A 1 135 ? 2.741 9.000 -7.824 1.00 86.12 135 GLY A C 1
ATOM 1072 O O . GLY A 1 135 ? 1.785 9.417 -7.175 1.00 86.12 135 GLY A O 1
ATOM 1073 N N . ARG A 1 136 ? 2.696 7.816 -8.452 1.00 87.75 136 ARG A N 1
ATOM 1074 C CA . ARG A 1 136 ? 1.523 6.927 -8.371 1.00 87.75 136 ARG A CA 1
ATOM 1075 C C . ARG A 1 136 ? 1.457 6.218 -7.022 1.00 87.75 136 ARG A C 1
ATOM 1077 O O . ARG A 1 136 ? 0.375 6.110 -6.454 1.00 87.75 136 ARG A O 1
ATOM 1084 N N . VAL A 1 137 ? 2.606 5.800 -6.486 1.00 91.50 137 VAL A N 1
ATOM 1085 C CA . VAL A 1 137 ? 2.693 5.253 -5.122 1.00 91.50 137 VAL A CA 1
ATOM 1086 C C . VAL A 1 137 ? 2.311 6.317 -4.097 1.00 91.50 137 VAL A C 1
ATOM 1088 O O . VAL A 1 137 ? 1.513 6.037 -3.208 1.00 91.50 137 VAL A O 1
ATOM 1091 N N . PHE A 1 138 ? 2.804 7.548 -4.264 1.00 91.56 138 PHE A N 1
ATOM 1092 C CA . PHE A 1 138 ? 2.424 8.689 -3.430 1.00 91.56 138 PHE A CA 1
ATOM 1093 C C . PHE A 1 138 ? 0.904 8.865 -3.366 1.00 91.56 138 PHE A C 1
ATOM 1095 O O . PHE A 1 138 ? 0.329 8.882 -2.279 1.00 91.56 138 PHE A O 1
ATOM 1102 N N . GLN A 1 139 ? 0.254 8.969 -4.531 1.00 91.88 139 GLN A N 1
ATOM 1103 C CA . GLN A 1 139 ? -1.193 9.174 -4.623 1.00 91.88 139 GLN A CA 1
ATOM 1104 C C . GLN A 1 139 ? -1.959 8.037 -3.943 1.00 91.88 139 GLN A C 1
ATOM 1106 O O . GLN A 1 139 ? -2.849 8.292 -3.138 1.00 91.88 139 GLN A O 1
ATOM 1111 N N . ALA A 1 140 ? -1.568 6.789 -4.203 1.00 93.50 140 ALA A N 1
ATOM 1112 C CA . ALA A 1 140 ? -2.232 5.631 -3.626 1.00 93.50 140 ALA A CA 1
ATOM 1113 C C . ALA A 1 140 ? -2.094 5.559 -2.095 1.00 93.50 140 ALA A C 1
ATOM 1115 O O . ALA A 1 140 ? -3.076 5.289 -1.405 1.00 93.50 140 ALA A O 1
ATOM 1116 N N . VAL A 1 141 ? -0.903 5.831 -1.549 1.00 95.44 141 VAL A N 1
ATOM 1117 C CA . VAL A 1 141 ? -0.689 5.874 -0.092 1.00 95.44 141 VAL A CA 1
ATOM 1118 C C . VAL A 1 141 ? -1.541 6.967 0.545 1.00 95.44 141 VAL A C 1
ATOM 1120 O O . VAL A 1 141 ? -2.188 6.721 1.563 1.00 95.44 141 VAL A O 1
ATOM 1123 N N . LEU A 1 142 ? -1.573 8.154 -0.067 1.00 95.44 142 LEU A N 1
ATOM 1124 C CA . LEU A 1 142 ? -2.377 9.267 0.424 1.00 95.44 142 LEU A CA 1
ATOM 1125 C C . LEU A 1 142 ? -3.872 8.920 0.425 1.00 95.44 142 LEU A C 1
ATOM 1127 O O . LEU A 1 142 ? -4.533 9.121 1.439 1.00 95.44 142 LEU A O 1
ATOM 1131 N N . GLU A 1 143 ? -4.388 8.329 -0.657 1.00 95.69 143 GLU A N 1
ATOM 1132 C CA . GLU A 1 143 ? -5.778 7.858 -0.729 1.00 95.69 143 GLU A CA 1
ATOM 1133 C C . GLU A 1 143 ? -6.108 6.878 0.408 1.00 95.69 143 GLU A C 1
ATOM 1135 O O . GLU A 1 143 ? -7.113 7.052 1.103 1.00 95.69 143 GLU A O 1
ATOM 1140 N N . LEU A 1 144 ? -5.261 5.866 0.634 1.00 96.75 144 LEU A N 1
ATOM 1141 C CA . LEU A 1 144 ? -5.468 4.886 1.705 1.00 96.75 144 LEU A CA 1
ATOM 1142 C C . LEU A 1 144 ? -5.472 5.559 3.086 1.00 96.75 144 LEU A C 1
ATOM 1144 O O . LEU A 1 144 ? -6.388 5.325 3.883 1.00 96.75 144 LEU A O 1
ATOM 1148 N N . ALA A 1 145 ? -4.494 6.424 3.360 1.00 96.69 145 ALA A N 1
ATOM 1149 C CA . ALA A 1 145 ? -4.398 7.153 4.622 1.00 96.69 145 ALA A CA 1
ATOM 1150 C C . ALA A 1 145 ? -5.637 8.027 4.866 1.00 96.69 145 ALA A C 1
ATOM 1152 O O . ALA A 1 145 ? -6.276 7.920 5.913 1.00 96.69 145 ALA A O 1
ATOM 1153 N N . THR A 1 146 ? -6.039 8.832 3.878 1.00 95.56 146 THR A N 1
ATOM 1154 C CA . THR A 1 146 ? -7.211 9.711 3.974 1.00 95.56 146 THR A CA 1
ATOM 1155 C C . THR A 1 146 ? -8.495 8.921 4.221 1.00 95.56 146 THR A C 1
ATOM 1157 O O . THR A 1 146 ? -9.267 9.276 5.115 1.00 95.56 146 THR A O 1
ATOM 1160 N N . VAL A 1 147 ? -8.717 7.818 3.496 1.00 95.19 147 VAL A N 1
ATOM 1161 C CA . VAL A 1 147 ? -9.902 6.967 3.697 1.00 95.19 147 VAL A CA 1
ATOM 1162 C C . VAL A 1 147 ? -9.959 6.437 5.129 1.00 95.19 147 VAL A C 1
ATOM 1164 O O . VAL A 1 147 ? -11.010 6.504 5.769 1.00 95.19 147 VAL A O 1
ATOM 1167 N N . MET A 1 148 ? -8.842 5.942 5.665 1.00 95.62 148 MET A N 1
ATOM 1168 C CA . MET A 1 148 ? -8.821 5.415 7.031 1.00 95.62 148 MET A CA 1
ATOM 1169 C C . MET A 1 148 ? -8.949 6.516 8.080 1.00 95.62 148 MET A C 1
ATOM 1171 O O . MET A 1 148 ? -9.656 6.338 9.070 1.00 95.62 148 MET A O 1
ATOM 1175 N N . ARG A 1 149 ? -8.342 7.685 7.853 1.00 94.50 149 ARG A N 1
ATOM 1176 C CA . ARG A 1 149 ? -8.474 8.853 8.734 1.00 94.50 149 ARG A CA 1
ATOM 1177 C C . ARG A 1 149 ? -9.933 9.273 8.893 1.00 94.50 149 ARG A C 1
ATOM 1179 O O . ARG A 1 149 ? -10.378 9.525 10.011 1.00 94.50 149 ARG A O 1
ATOM 1186 N N . ILE A 1 150 ? -10.677 9.317 7.787 1.00 93.75 150 ILE A N 1
ATOM 1187 C CA . ILE A 1 150 ? -12.108 9.647 7.787 1.00 93.75 150 ILE A CA 1
ATOM 1188 C C . ILE A 1 150 ? -12.897 8.567 8.532 1.00 93.75 150 ILE A C 1
ATOM 1190 O O . ILE A 1 150 ? -13.660 8.878 9.447 1.00 93.75 150 ILE A O 1
ATOM 1194 N N . ARG A 1 151 ? -12.689 7.290 8.185 1.00 94.31 151 ARG A N 1
ATOM 1195 C CA . ARG A 1 151 ? -13.453 6.175 8.770 1.00 94.31 151 ARG A CA 1
ATOM 1196 C C . ARG A 1 151 ? -13.182 5.982 10.265 1.00 94.31 151 ARG A C 1
ATOM 1198 O O . ARG A 1 151 ? -14.095 5.611 10.993 1.00 94.31 151 ARG A O 1
ATOM 1205 N N . SER A 1 152 ? -11.963 6.266 10.724 1.00 92.81 152 SER A N 1
ATOM 1206 C CA . SER A 1 152 ? -11.545 6.190 12.135 1.00 92.81 152 SER A CA 1
ATOM 1207 C C . SER A 1 152 ? -11.902 7.433 12.954 1.00 92.81 152 SER A C 1
ATOM 1209 O O . SER A 1 152 ? -11.487 7.543 14.108 1.00 92.81 152 SER A O 1
ATOM 1211 N N . LYS A 1 153 ? -12.619 8.407 12.365 1.00 92.81 153 LYS A N 1
ATOM 1212 C CA . LYS A 1 153 ? -12.924 9.713 12.983 1.00 92.81 153 LYS A CA 1
ATOM 1213 C C . LYS A 1 153 ? -11.682 10.429 13.518 1.00 92.81 153 LYS A C 1
ATOM 1215 O O . LYS A 1 153 ? -11.754 11.182 14.482 1.00 92.81 153 LYS A O 1
ATOM 1220 N N . GLY A 1 154 ? -10.539 10.180 12.896 1.00 90.56 154 GLY A N 1
ATOM 1221 C CA . GLY A 1 154 ? -9.284 10.792 13.285 1.00 90.56 154 GLY A CA 1
ATOM 1222 C C . GLY A 1 154 ? -8.380 10.060 14.236 1.00 90.56 154 GLY A C 1
ATOM 1223 O O . GLY A 1 154 ? -7.325 10.586 14.554 1.00 90.56 154 GLY A O 1
ATOM 1224 N N . LYS A 1 155 ? -8.761 8.861 14.660 1.00 91.44 155 LYS A N 1
ATOM 1225 C CA . LYS A 1 155 ? -7.983 8.106 15.639 1.00 91.44 155 LYS A CA 1
ATOM 1226 C C . LYS A 1 155 ? -6.800 7.350 15.029 1.00 91.44 155 LYS A C 1
ATOM 1228 O O . LYS A 1 155 ? -5.911 6.949 15.771 1.00 91.44 155 LYS A O 1
ATOM 1233 N N . ALA A 1 156 ? -6.807 7.111 13.716 1.00 93.31 156 ALA A N 1
ATOM 1234 C CA . ALA A 1 156 ? -5.732 6.393 13.040 1.00 93.31 156 ALA A CA 1
ATOM 1235 C C . ALA A 1 156 ? -4.531 7.306 12.754 1.00 93.31 156 ALA A C 1
ATOM 1237 O O . ALA A 1 156 ? -4.681 8.373 12.156 1.00 93.31 156 ALA A O 1
ATOM 1238 N N . SER A 1 157 ? -3.348 6.812 13.103 1.00 95.81 157 SER A N 1
ATOM 1239 C CA . SER A 1 157 ? -2.052 7.427 12.826 1.00 95.81 157 SER A CA 1
ATOM 1240 C C . SER A 1 157 ? -1.319 6.686 11.713 1.00 95.81 157 SER A C 1
ATOM 1242 O O . SER A 1 157 ? -1.477 5.475 11.527 1.00 95.81 157 SER A O 1
ATOM 1244 N N . PHE A 1 158 ? -0.472 7.404 10.982 1.00 96.12 158 PHE A N 1
ATOM 1245 C CA . PHE A 1 158 ? 0.202 6.900 9.792 1.00 96.12 158 PHE A CA 1
ATOM 1246 C C . PHE A 1 158 ? 1.695 7.203 9.819 1.00 96.12 158 PHE A C 1
ATOM 1248 O O . PHE A 1 158 ? 2.142 8.284 10.200 1.00 96.12 158 PHE A O 1
ATOM 1255 N N . SER A 1 159 ? 2.485 6.251 9.339 1.00 94.81 159 SER A N 1
ATOM 1256 C CA . SER A 1 159 ? 3.913 6.434 9.102 1.00 94.81 159 SER A CA 1
ATOM 1257 C C . SER A 1 159 ? 4.332 5.767 7.797 1.00 94.81 159 SER A C 1
ATOM 1259 O O . SER A 1 159 ? 3.617 4.926 7.251 1.00 94.81 159 SER A O 1
ATOM 1261 N N . LEU A 1 160 ? 5.492 6.167 7.283 1.00 93.31 160 LEU A N 1
ATOM 1262 C CA . LEU A 1 160 ? 6.046 5.669 6.029 1.00 93.31 160 LEU A CA 1
ATOM 1263 C C . LEU A 1 160 ? 7.356 4.926 6.297 1.00 93.31 160 LEU A C 1
ATOM 1265 O O . LEU A 1 160 ? 8.211 5.420 7.035 1.00 93.31 160 LEU A O 1
ATOM 1269 N N . LYS A 1 161 ? 7.523 3.768 5.659 1.00 91.06 161 LYS A N 1
ATOM 1270 C CA . LYS A 1 161 ? 8.757 2.975 5.635 1.00 91.06 161 LYS A CA 1
ATOM 1271 C C . LYS A 1 161 ? 9.134 2.711 4.178 1.00 91.06 161 LYS A C 1
ATOM 1273 O O . LYS A 1 161 ? 8.285 2.327 3.383 1.00 91.06 161 LYS A O 1
ATO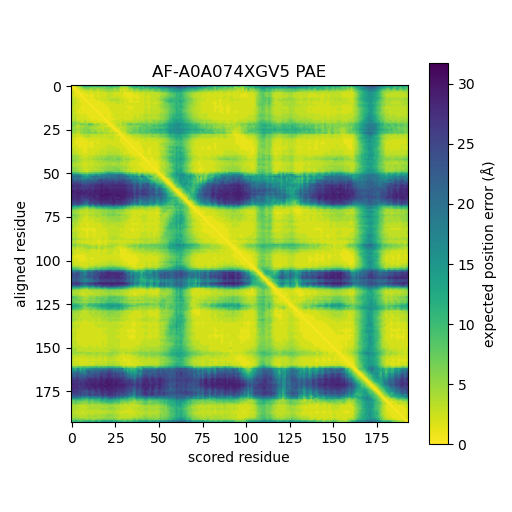M 1278 N N . GLY A 1 162 ? 10.391 2.914 3.808 1.00 81.25 162 GLY A N 1
ATOM 1279 C CA . GLY A 1 162 ? 10.811 2.788 2.414 1.00 81.25 162 GLY A CA 1
ATOM 1280 C C . GLY A 1 162 ? 12.174 3.416 2.169 1.00 81.25 162 GLY A C 1
ATOM 1281 O O . GLY A 1 162 ? 12.493 4.410 2.818 1.00 81.25 162 GLY A O 1
ATOM 1282 N N . VAL A 1 163 ? 12.969 2.849 1.262 1.00 63.94 163 VAL A N 1
ATOM 1283 C CA . VAL A 1 163 ? 14.240 3.449 0.838 1.00 63.94 163 VAL A CA 1
ATOM 1284 C C . VAL A 1 163 ? 13.954 4.648 -0.069 1.00 63.94 163 VAL A C 1
ATOM 1286 O O . VAL A 1 163 ? 13.413 4.502 -1.165 1.00 63.94 163 VAL A O 1
ATOM 1289 N N . GLU A 1 164 ? 14.360 5.835 0.379 1.00 55.00 164 GLU A N 1
ATOM 1290 C CA . GLU A 1 164 ? 14.694 6.946 -0.510 1.00 55.00 164 GLU A CA 1
ATOM 1291 C C . GLU A 1 164 ? 15.955 6.514 -1.273 1.00 55.00 164 GLU A C 1
ATOM 1293 O O . GLU A 1 164 ? 17.063 6.622 -0.754 1.00 55.00 164 GLU A O 1
ATOM 1298 N N . GLU A 1 165 ? 15.816 5.894 -2.452 1.00 46.38 165 GLU A N 1
ATOM 1299 C CA . GLU A 1 165 ? 16.996 5.502 -3.235 1.00 46.38 165 GLU A CA 1
ATOM 1300 C C . GLU A 1 165 ? 17.712 6.775 -3.710 1.00 46.38 165 GLU A C 1
ATOM 1302 O O . GLU A 1 165 ? 17.388 7.372 -4.740 1.00 46.38 165 GLU A O 1
ATOM 1307 N N . TYR A 1 166 ? 18.712 7.187 -2.931 1.00 42.12 166 TYR A N 1
ATOM 1308 C CA . TYR A 1 166 ? 19.754 8.117 -3.329 1.00 42.12 166 TYR A CA 1
ATOM 1309 C C . TYR A 1 166 ? 20.536 7.493 -4.486 1.00 42.12 166 TYR A C 1
ATOM 1311 O O . TYR A 1 166 ? 21.536 6.800 -4.302 1.00 42.12 166 TYR A O 1
ATOM 1319 N N . VAL A 1 167 ? 20.097 7.751 -5.715 1.00 39.22 167 VAL A N 1
ATOM 1320 C CA . VAL A 1 167 ? 20.959 7.550 -6.878 1.00 39.22 167 VAL A CA 1
ATOM 1321 C C . VAL A 1 167 ? 21.899 8.746 -6.945 1.00 39.22 167 VAL A C 1
ATOM 1323 O O . VAL A 1 167 ? 21.644 9.717 -7.660 1.00 39.22 167 VAL A O 1
ATOM 1326 N N . ALA A 1 168 ? 22.988 8.676 -6.181 1.00 36.34 168 ALA A N 1
ATOM 1327 C CA . ALA A 1 168 ? 24.176 9.479 -6.425 1.00 36.34 168 ALA A CA 1
ATOM 1328 C C . ALA A 1 168 ? 24.818 9.000 -7.739 1.00 36.34 168 ALA A C 1
ATOM 1330 O O . ALA A 1 168 ? 25.800 8.264 -7.740 1.00 36.34 168 ALA A O 1
ATOM 1331 N N . MET A 1 169 ? 24.236 9.377 -8.878 1.00 38.72 169 MET A N 1
ATOM 1332 C CA . MET A 1 169 ? 24.945 9.309 -10.152 1.00 38.72 169 MET A CA 1
ATOM 1333 C C . MET A 1 169 ? 25.687 10.628 -10.351 1.00 38.72 169 MET A C 1
ATOM 1335 O O . MET A 1 169 ? 25.080 11.682 -10.503 1.00 38.72 169 MET A O 1
ATOM 1339 N N . GLN A 1 170 ? 27.011 10.511 -10.277 1.00 38.66 170 GLN A N 1
ATOM 1340 C CA . GLN A 1 170 ? 28.093 11.448 -10.591 1.00 38.66 170 GLN A CA 1
ATOM 1341 C C . GLN A 1 170 ? 27.777 12.541 -11.635 1.00 38.66 170 GLN A C 1
ATOM 1343 O O . GLN A 1 170 ? 28.269 12.524 -12.759 1.00 38.66 170 GLN A O 1
ATOM 1348 N N . SER A 1 171 ? 27.014 13.554 -11.242 1.00 40.78 171 SER A N 1
ATOM 1349 C CA . SER A 1 171 ? 26.897 14.821 -11.959 1.00 40.78 171 SER A CA 1
ATOM 1350 C C . SER A 1 171 ? 26.492 15.888 -10.951 1.00 40.78 171 SER A C 1
ATOM 1352 O O . SER A 1 171 ? 25.421 15.818 -10.349 1.00 40.78 171 SER A O 1
ATOM 1354 N N . GLN A 1 172 ? 27.357 16.882 -10.748 1.00 38.56 172 GLN A N 1
ATOM 1355 C CA . GLN A 1 172 ? 27.176 17.992 -9.802 1.00 38.56 172 GLN A CA 1
ATOM 1356 C C . GLN A 1 172 ? 25.937 18.879 -10.073 1.00 38.56 172 GLN A C 1
ATOM 1358 O O . GLN A 1 172 ? 25.738 19.853 -9.352 1.00 38.56 172 GLN A O 1
ATOM 1363 N N . ASN A 1 173 ? 25.081 18.550 -11.051 1.00 40.97 173 ASN A N 1
ATOM 1364 C CA . ASN A 1 173 ? 23.959 19.392 -11.478 1.00 40.97 173 ASN A CA 1
ATOM 1365 C C . ASN A 1 173 ? 22.541 18.819 -11.285 1.00 40.97 173 ASN A C 1
ATOM 1367 O O . ASN A 1 173 ? 21.584 19.543 -11.550 1.00 40.97 173 ASN A O 1
ATOM 1371 N N . ASP A 1 174 ? 22.348 17.597 -10.774 1.00 40.44 174 ASP A N 1
ATOM 1372 C CA . ASP A 1 174 ? 21.001 17.000 -10.662 1.00 40.44 174 ASP A CA 1
ATOM 1373 C C . ASP A 1 174 ? 20.481 16.885 -9.214 1.00 40.44 174 ASP A C 1
ATOM 1375 O O . ASP A 1 174 ? 20.347 15.811 -8.631 1.00 40.44 174 ASP A O 1
ATOM 1379 N N . ARG A 1 175 ? 20.097 18.028 -8.628 1.00 41.56 175 ARG A N 1
ATOM 1380 C CA . ARG A 1 175 ? 19.462 18.153 -7.291 1.00 41.56 175 ARG A CA 1
ATOM 1381 C C . ARG A 1 175 ? 18.026 17.583 -7.183 1.00 41.56 175 ARG A C 1
ATOM 1383 O O . ARG A 1 175 ? 17.244 18.037 -6.353 1.00 41.56 175 ARG A O 1
ATOM 1390 N N . ARG A 1 176 ? 17.597 16.639 -8.029 1.00 44.31 176 ARG A N 1
ATOM 1391 C CA . ARG A 1 176 ? 16.152 16.366 -8.239 1.00 44.31 176 ARG A CA 1
ATOM 1392 C C . ARG A 1 176 ? 15.541 15.129 -7.561 1.00 44.31 176 ARG A C 1
ATOM 1394 O O . ARG A 1 176 ? 14.353 14.882 -7.781 1.00 44.31 176 ARG A O 1
ATOM 1401 N N . LYS A 1 177 ? 16.258 14.340 -6.752 1.00 47.34 177 LYS A N 1
ATOM 1402 C CA . LYS A 1 177 ? 15.784 12.976 -6.402 1.00 47.34 177 LYS A CA 1
ATOM 1403 C C . LYS A 1 177 ? 15.235 12.721 -4.985 1.00 47.34 177 LYS A C 1
ATOM 1405 O O . LYS A 1 177 ? 14.666 11.658 -4.789 1.00 47.34 177 LYS A O 1
ATOM 1410 N N . GLU A 1 178 ? 15.241 13.680 -4.061 1.00 53.25 178 GLU A N 1
ATOM 1411 C CA . GLU A 1 178 ? 14.875 13.421 -2.644 1.00 53.25 178 GLU A CA 1
ATOM 1412 C C . GLU A 1 178 ? 13.434 13.833 -2.234 1.00 53.25 178 GLU A C 1
ATOM 1414 O O . GLU A 1 178 ? 12.929 13.472 -1.174 1.00 53.25 178 GLU A O 1
ATOM 1419 N N . ILE A 1 179 ? 12.710 14.584 -3.072 1.00 57.28 179 ILE A N 1
ATOM 1420 C CA . ILE A 1 179 ? 11.533 15.361 -2.612 1.00 57.28 179 ILE A CA 1
ATOM 1421 C C . ILE A 1 179 ? 10.213 14.552 -2.566 1.00 57.28 179 ILE A C 1
ATOM 1423 O O . ILE A 1 179 ? 9.258 14.926 -1.879 1.00 57.28 179 ILE A O 1
ATOM 1427 N N . VAL A 1 180 ? 10.110 13.429 -3.290 1.00 65.19 180 VAL A N 1
ATOM 1428 C CA . VAL A 1 180 ? 8.796 12.789 -3.518 1.00 65.19 180 VAL A CA 1
ATOM 1429 C C . VAL A 1 180 ? 8.246 12.108 -2.261 1.00 65.19 180 VAL A C 1
ATOM 1431 O O . VAL A 1 180 ? 7.080 12.301 -1.938 1.00 65.19 180 VAL A O 1
ATOM 1434 N N . PHE A 1 181 ? 9.056 11.351 -1.519 1.00 78.00 181 PHE A N 1
ATOM 1435 C CA . PHE A 1 181 ? 8.565 10.624 -0.338 1.00 78.00 181 PHE A CA 1
ATOM 1436 C C . PHE A 1 181 ? 8.748 11.383 0.980 1.00 78.00 181 PHE A C 1
ATOM 1438 O O . PHE A 1 181 ? 7.980 11.160 1.916 1.00 78.00 181 PHE A O 1
ATOM 1445 N N . SER A 1 182 ? 9.669 12.346 1.035 1.00 76.25 182 SER A N 1
ATOM 1446 C CA . SER A 1 182 ? 9.798 13.271 2.167 1.00 76.25 182 SER A CA 1
ATOM 1447 C C . SER A 1 182 ? 8.539 14.131 2.338 1.00 76.25 182 SER A C 1
ATOM 1449 O O . SER A 1 182 ? 8.016 14.247 3.449 1.00 76.25 182 SER A O 1
ATOM 1451 N N . SER A 1 183 ? 7.972 14.636 1.235 1.00 84.19 183 SER A N 1
ATOM 1452 C CA . SER A 1 183 ? 6.667 15.317 1.257 1.00 84.19 183 SER A CA 1
ATOM 1453 C C . SER A 1 183 ? 5.527 14.388 1.696 1.00 84.19 183 SER A C 1
ATOM 1455 O O . SER A 1 183 ? 4.711 14.790 2.522 1.00 84.19 183 SER A O 1
ATOM 1457 N N . LEU A 1 184 ? 5.513 13.122 1.251 1.00 88.31 184 LEU A N 1
ATOM 1458 C CA . LEU A 1 184 ? 4.505 12.138 1.673 1.00 88.31 184 LEU A CA 1
ATOM 1459 C C . LEU A 1 184 ? 4.555 11.892 3.178 1.00 88.31 184 LEU A C 1
ATOM 1461 O O . LEU A 1 184 ? 3.522 11.875 3.841 1.00 88.31 184 LEU A O 1
ATOM 1465 N N . LYS A 1 185 ? 5.761 11.718 3.726 1.00 89.38 185 LYS A N 1
ATOM 1466 C CA . LYS A 1 185 ? 5.972 11.514 5.160 1.00 89.38 185 LYS A CA 1
ATOM 1467 C C . LYS A 1 185 ? 5.425 12.689 5.972 1.00 89.38 185 LYS A C 1
ATOM 1469 O O . LYS A 1 185 ? 4.724 12.456 6.953 1.00 89.38 185 LYS A O 1
ATOM 1474 N N . ALA A 1 186 ? 5.686 13.923 5.539 1.00 89.06 186 ALA A N 1
ATOM 1475 C CA . ALA A 1 186 ? 5.144 15.120 6.180 1.00 89.06 186 ALA A CA 1
ATOM 1476 C C . ALA A 1 186 ? 3.607 15.174 6.098 1.00 89.06 186 ALA A C 1
ATOM 1478 O O . ALA A 1 186 ? 2.946 15.439 7.101 1.00 89.06 186 ALA A O 1
ATOM 1479 N N . THR A 1 187 ? 3.020 14.855 4.940 1.00 91.88 187 THR A N 1
ATOM 1480 C CA . THR A 1 187 ? 1.557 14.802 4.780 1.00 91.88 187 THR A CA 1
ATOM 1481 C C . THR A 1 187 ? 0.917 13.731 5.667 1.00 91.88 187 THR A C 1
ATOM 1483 O O . THR A 1 187 ? -0.110 13.987 6.290 1.00 91.88 187 THR A O 1
ATOM 1486 N N . LEU A 1 188 ? 1.522 12.546 5.787 1.00 93.94 188 LEU A N 1
ATOM 1487 C CA . LEU A 1 188 ? 1.026 11.487 6.673 1.00 93.94 188 LEU A CA 1
ATOM 1488 C C . LEU A 1 188 ? 1.087 11.890 8.152 1.00 93.94 188 LEU A C 1
ATOM 1490 O O . LEU A 1 188 ? 0.165 11.583 8.907 1.00 93.94 188 LEU A O 1
ATOM 1494 N N . GLN A 1 189 ? 2.129 12.619 8.558 1.00 91.69 189 GLN A N 1
ATOM 1495 C CA . GLN A 1 189 ? 2.216 13.188 9.905 1.00 91.69 189 GLN A CA 1
ATOM 1496 C C . GLN A 1 189 ? 1.109 14.217 10.151 1.00 91.69 189 GLN A C 1
ATOM 1498 O O . GLN A 1 189 ? 0.450 14.154 11.181 1.00 91.69 189 GLN A O 1
ATOM 1503 N N . GLN A 1 190 ? 0.846 15.110 9.192 1.00 92.25 190 GLN A N 1
ATOM 1504 C CA . GLN A 1 190 ? -0.261 16.070 9.286 1.00 92.25 190 GLN A CA 1
ATOM 1505 C C . GLN A 1 190 ? -1.625 15.379 9.383 1.00 92.25 190 GLN A C 1
ATOM 1507 O O . GLN A 1 190 ? -2.465 15.818 10.158 1.00 92.25 190 GLN A O 1
ATOM 1512 N N . LEU A 1 191 ? -1.835 14.288 8.640 1.00 91.75 191 LEU A N 1
ATOM 1513 C CA . LEU A 1 191 ? -3.060 13.488 8.730 1.00 91.75 191 LEU A CA 1
ATOM 1514 C C . LEU A 1 191 ? -3.201 12.749 10.065 1.00 91.75 191 LEU A C 1
ATOM 1516 O O . LEU A 1 191 ? -4.315 12.376 10.413 1.00 91.75 191 LEU A O 1
ATOM 1520 N N . SER A 1 192 ? -2.106 12.503 10.783 1.00 90.25 192 SER A N 1
ATOM 1521 C CA . SER A 1 192 ? -2.124 11.810 12.081 1.00 90.25 192 SER A CA 1
ATOM 1522 C C . SER A 1 192 ? -2.386 12.752 13.261 1.00 90.25 192 SER A C 1
ATOM 1524 O O . SER A 1 192 ? -2.640 12.275 14.364 1.00 90.25 192 SER A O 1
ATOM 1526 N N . ASN A 1 193 ? -2.308 14.065 13.028 1.00 77.25 193 ASN A N 1
ATOM 1527 C CA . ASN A 1 193 ? -2.648 15.107 13.996 1.00 77.25 193 ASN A CA 1
ATOM 1528 C C . ASN A 1 193 ? -4.137 15.498 13.893 1.00 77.25 193 ASN A C 1
ATOM 1530 O O . ASN A 1 193 ? -4.615 16.159 14.837 1.00 77.25 193 ASN A O 1
#

Solvent-accessible surface area (backbone atoms only — not comparable to full-atom values): 10896 Å² total; per-residue (Å²): 138,81,58,81,41,79,31,52,45,50,67,50,47,45,47,52,37,49,36,50,75,67,65,75,46,80,77,70,35,65,29,38,31,36,33,75,39,42,49,57,40,38,42,70,48,44,52,56,14,50,78,66,33,60,75,47,62,82,50,84,83,47,93,81,66,55,90,76,46,35,33,37,35,46,30,59,61,67,63,51,50,49,40,49,59,40,57,75,68,40,66,40,76,47,42,40,28,39,32,46,26,63,42,70,49,90,53,42,61,69,46,102,60,63,80,48,45,62,28,51,56,94,66,52,55,93,68,27,36,37,23,36,54,67,70,59,54,51,52,53,52,50,52,54,52,52,54,42,24,62,66,22,75,51,62,26,29,49,47,71,42,60,79,81,76,77,77,84,66,97,54,103,79,72,91,76,77,72,62,72,62,56,52,50,45,52,51,34,47,60,61,39,106

Foldseek 3Di:
DDAPEEAQALVSLLVVQVCVVVVVDDPQRAEYEYQQQNVQLDQVQQVVQQVPWDWDAPPPPDPPDDPQQTAIEGRCVVRLVSNVVSLLSRQLQNYQEYEYEDAHDPDHPDDVPHPAGEEDPVPADSSYGYHYDLVNVLVSVLVSLVSSCVNNVLRHAYAYHYDQPPPPDPDPPPPDRRPRVVVSRVVRRVSND

Sequence (193 aa):
MIPQFVVTCPSDLARLAGEISSEQVQLPITTVELQLLLPLTTSDEVERCLNDAESFSCHAYDLRTTRRDAIRVLSLTPMFKTWRLVWSKFPPEAVQNFIFNINLPASSIVTTWADSRIYWRRSVPNTGGLAVLEGRVFQAVLELATVMRIRSKGKASFSLKGVEEYVAMQSQNDRRKEIVFSSLKATLQQLSN

Organism: NCBI:txid1043002

Mean predicted aligned error: 8.6 Å

pLDDT: mean 79.88, std 18.15, range [36.34, 97.44]